Protein AF-A0AAD7GJA3-F1 (afdb_monomer_lite)

Sequence (218 aa):
MVYTRGSKEDFDRFARVAGDEHWVWDNLIAYMRKSEEFTAPVDHHNTTGQFNPTVHGFNGMDSVTLAGFANPIGPRVIETTREVAEFPFNLDMNSGNQASLRLRNPDTSSIFDRFPDSSTGPNTSHYELIISNGSLGATPPTGNYLWITSAVVSPKSISSRVIPPTYLPTFIMRYAVRSALRFAAARPCAGYVVGSPPGSSRGERDEHQHSVSPKGAN

Foldseek 3Di:
DDDADAAQLVQVVVCVVVVHCCSRPVNCLVVQQQQEAEDAALCNDDCPQQADVVSHHRDHDHYDYDDNDDDPCVVLLQVCCVVPVQAPDDSYRNVNQNGGQQGADPPPDCVCVPDPDLASDDSGGQKGWDWDKADPDDDDPDFIKIWTDIGGPRQFQDDDPVDGSCPSVVVSSVVSVVVVVCSCVDPSNPQQFDAFDPPPPPPPDDDDTTMTGGDDDD

Radius of gyration: 19.29 Å; chains: 1; bounding box: 46×45×56 Å

Organism: Mycena rosella (NCBI:txid1033263)

Structure (mmCIF, N/CA/C/O backbone):
data_AF-A0AAD7GJA3-F1
#
_entry.id   AF-A0AAD7GJA3-F1
#
loop_
_atom_site.group_PDB
_atom_site.id
_atom_site.type_symbol
_atom_site.label_atom_id
_atom_site.label_alt_id
_atom_site.label_comp_id
_atom_site.label_asym_id
_atom_site.label_entity_id
_atom_site.label_seq_id
_atom_site.pdbx_PDB_ins_code
_atom_site.Cartn_x
_atom_site.Cartn_y
_atom_site.Cartn_z
_atom_site.occupancy
_atom_site.B_iso_or_equiv
_atom_site.auth_seq_id
_atom_site.auth_comp_id
_atom_site.auth_asym_id
_atom_site.auth_atom_id
_atom_site.pdbx_PDB_model_num
ATOM 1 N N . MET A 1 1 ? 10.475 11.169 -2.451 1.00 80.56 1 MET A N 1
ATOM 2 C CA . MET A 1 1 ? 9.644 11.290 -1.234 1.00 80.56 1 MET A CA 1
ATOM 3 C C . MET A 1 1 ? 8.393 10.449 -1.417 1.00 80.56 1 MET A C 1
ATOM 5 O O . MET A 1 1 ? 7.978 10.287 -2.556 1.00 80.56 1 MET A O 1
ATOM 9 N N . VAL A 1 2 ? 7.839 9.883 -0.343 1.00 86.38 2 VAL A N 1
ATOM 10 C CA . VAL A 1 2 ? 6.593 9.095 -0.383 1.00 86.38 2 VAL A CA 1
ATOM 11 C C . VAL A 1 2 ? 5.481 9.923 0.255 1.00 86.38 2 VAL A C 1
ATOM 13 O O . VAL A 1 2 ? 5.687 10.456 1.342 1.00 86.38 2 VAL A O 1
ATOM 16 N N . TYR A 1 3 ? 4.327 10.014 -0.409 1.00 90.62 3 TYR A N 1
ATOM 17 C CA . TYR A 1 3 ? 3.128 10.680 0.101 1.00 90.62 3 TYR A CA 1
ATOM 18 C C . TYR A 1 3 ? 1.978 9.671 0.151 1.00 90.62 3 TYR A C 1
ATOM 20 O O . TYR A 1 3 ? 1.469 9.236 -0.884 1.00 90.62 3 TYR A O 1
ATOM 28 N N . THR A 1 4 ? 1.605 9.252 1.360 1.00 89.94 4 THR A N 1
ATOM 29 C CA . THR A 1 4 ? 0.481 8.337 1.595 1.00 89.94 4 THR A CA 1
ATOM 30 C C . THR A 1 4 ? -0.263 8.710 2.869 1.00 89.94 4 THR A C 1
ATOM 32 O O . THR A 1 4 ? 0.360 9.139 3.840 1.00 89.94 4 THR A O 1
ATOM 35 N N . ARG A 1 5 ? -1.573 8.471 2.901 1.00 91.44 5 ARG A N 1
ATOM 36 C CA . ARG A 1 5 ? -2.424 8.650 4.087 1.00 91.44 5 ARG A CA 1
ATOM 37 C C . ARG A 1 5 ? -2.552 7.367 4.925 1.00 91.44 5 ARG A C 1
ATOM 39 O O . ARG A 1 5 ? -2.212 6.263 4.490 1.00 91.44 5 ARG A O 1
ATOM 46 N N . GLY A 1 6 ? -3.042 7.538 6.153 1.00 88.75 6 GLY A N 1
ATOM 47 C CA . GLY A 1 6 ? -3.463 6.452 7.047 1.00 88.75 6 GLY A CA 1
ATOM 48 C C . GLY A 1 6 ? -4.729 5.733 6.561 1.00 88.75 6 GLY A C 1
ATOM 49 O O . GLY A 1 6 ? -5.384 6.197 5.626 1.00 88.75 6 GLY A O 1
ATOM 50 N N . SER A 1 7 ? -5.092 4.621 7.208 1.00 92.50 7 SER A N 1
ATOM 51 C CA . SER A 1 7 ? -6.387 3.973 6.967 1.00 92.50 7 SER A CA 1
ATOM 52 C C . SER A 1 7 ? -7.532 4.804 7.553 1.00 92.50 7 SER A C 1
ATOM 54 O O . SER A 1 7 ? -7.336 5.485 8.564 1.00 92.50 7 SER A O 1
ATOM 56 N N . LYS A 1 8 ? -8.732 4.740 6.961 1.00 94.69 8 LYS A N 1
ATOM 57 C CA . LYS A 1 8 ? -9.932 5.396 7.514 1.00 94.69 8 LYS A CA 1
ATOM 58 C C . LYS A 1 8 ? -10.139 4.995 8.974 1.00 94.69 8 LYS A C 1
ATOM 60 O O . LYS A 1 8 ? -10.405 5.844 9.821 1.00 94.69 8 LYS A O 1
ATOM 65 N N . GLU A 1 9 ? -9.944 3.717 9.280 1.00 94.19 9 GLU A N 1
ATOM 66 C CA . GLU A 1 9 ? -10.139 3.182 10.619 1.00 94.19 9 GLU A CA 1
ATOM 67 C C . GLU A 1 9 ? -9.171 3.780 11.647 1.00 94.19 9 GLU A C 1
ATOM 69 O O . GLU A 1 9 ? -9.579 3.994 12.790 1.00 94.19 9 GLU A O 1
ATOM 74 N N . ASP A 1 10 ? -7.927 4.102 11.270 1.00 92.75 10 ASP A N 1
ATOM 75 C CA . ASP A 1 10 ? -6.977 4.763 12.175 1.00 92.75 10 ASP A CA 1
ATOM 76 C C . ASP A 1 10 ? -7.462 6.150 12.600 1.00 92.75 10 ASP A C 1
ATOM 78 O O . ASP A 1 10 ? -7.452 6.461 13.794 1.00 92.75 10 ASP A O 1
ATOM 82 N N . PHE A 1 11 ? -7.941 6.953 11.648 1.00 94.88 11 PHE A N 1
ATOM 83 C CA . PHE A 1 11 ? -8.492 8.281 11.922 1.00 94.88 11 PHE A CA 1
ATOM 84 C C . PHE A 1 11 ? -9.789 8.201 12.729 1.00 94.88 11 PHE A C 1
ATOM 86 O O . PHE A 1 11 ? -9.930 8.877 13.749 1.00 94.88 11 PHE A O 1
ATOM 93 N N . ASP A 1 12 ? -10.686 7.283 12.368 1.00 96.12 12 ASP A N 1
ATOM 94 C CA . ASP A 1 12 ? -11.922 7.055 13.117 1.00 96.12 12 ASP A CA 1
ATOM 95 C C . ASP A 1 12 ? -11.627 6.564 14.550 1.00 96.12 12 ASP A C 1
ATOM 97 O O . ASP A 1 12 ? -12.351 6.893 15.493 1.00 96.12 12 ASP A O 1
ATOM 101 N N . ARG A 1 13 ? -10.537 5.811 14.770 1.00 93.50 13 ARG A N 1
ATOM 102 C CA . ARG A 1 13 ? -10.067 5.474 16.123 1.00 93.50 13 ARG A CA 1
ATOM 103 C C . ARG A 1 13 ? -9.530 6.696 16.857 1.00 93.50 13 ARG A C 1
ATOM 105 O O . ARG A 1 13 ? -9.828 6.818 18.043 1.00 93.50 13 ARG A O 1
ATOM 112 N N . PHE A 1 14 ? -8.761 7.572 16.208 1.00 93.06 14 PHE A N 1
ATOM 113 C CA . PHE A 1 14 ? -8.299 8.813 16.838 1.00 93.06 14 PHE A CA 1
ATOM 114 C C . PHE A 1 14 ? -9.479 9.660 17.309 1.00 93.06 14 PHE A C 1
ATOM 116 O O . PHE A 1 14 ? -9.493 10.055 18.472 1.00 93.06 14 PHE A O 1
ATOM 123 N N . ALA A 1 15 ? -10.505 9.822 16.471 1.00 95.81 15 ALA A N 1
ATOM 124 C CA . ALA A 1 15 ? -11.737 10.514 16.836 1.00 95.81 15 ALA A CA 1
ATOM 125 C C . ALA A 1 15 ? -12.403 9.905 18.076 1.00 95.81 15 ALA A C 1
ATOM 127 O O . ALA A 1 15 ? -12.700 10.614 19.036 1.00 95.81 15 ALA A O 1
ATOM 128 N N . ARG A 1 16 ? -12.568 8.573 18.107 1.00 95.88 16 ARG A N 1
ATOM 129 C CA . ARG A 1 16 ? -13.160 7.872 19.260 1.00 95.88 16 ARG A CA 1
ATOM 130 C C . ARG A 1 16 ? -12.342 8.025 20.541 1.00 95.88 16 ARG A C 1
ATOM 132 O O . ARG A 1 16 ? -12.923 8.195 21.605 1.00 95.88 16 ARG A O 1
ATOM 139 N N . VAL A 1 17 ? -11.015 7.923 20.455 1.00 94.06 17 VAL A N 1
ATOM 140 C CA . VAL A 1 17 ? -10.124 8.013 21.625 1.00 94.06 17 VAL A CA 1
ATOM 141 C C . VAL A 1 17 ? -10.050 9.444 22.154 1.00 94.06 17 VAL A C 1
ATOM 143 O O . VAL A 1 17 ? -10.049 9.639 23.366 1.00 94.06 17 VAL A O 1
ATOM 146 N N . ALA A 1 18 ? -10.003 10.433 21.263 1.00 95.56 18 ALA A N 1
ATOM 147 C CA . ALA A 1 18 ? -9.996 11.845 21.628 1.00 95.56 18 ALA A CA 1
ATOM 148 C C . ALA A 1 18 ? -11.380 12.356 22.068 1.00 95.56 18 ALA A C 1
ATOM 150 O O . ALA A 1 18 ? -11.458 13.381 22.738 1.00 95.56 18 ALA A O 1
ATOM 151 N N . GLY A 1 19 ? -12.458 11.655 21.698 1.00 96.81 19 GLY A N 1
ATOM 152 C CA . GLY A 1 19 ? -13.829 12.131 21.882 1.00 96.81 19 GLY A CA 1
ATOM 153 C C . GLY A 1 19 ? -14.179 13.303 20.959 1.00 96.81 19 GLY A C 1
ATOM 154 O O . GLY A 1 19 ? -14.980 14.150 21.341 1.00 96.81 19 GLY A O 1
ATOM 155 N N . ASP A 1 20 ? -13.560 13.373 19.776 1.00 96.94 20 ASP A N 1
ATOM 156 C CA . ASP A 1 20 ? -13.683 14.495 18.843 1.00 96.94 20 ASP A CA 1
ATOM 157 C C . ASP A 1 20 ? -13.934 14.008 17.407 1.00 96.94 20 ASP A C 1
ATOM 159 O O . ASP A 1 20 ? -13.043 13.492 16.728 1.00 96.94 20 ASP A O 1
ATOM 163 N N . GLU A 1 21 ? -15.167 14.196 16.934 1.00 95.50 21 GLU A N 1
ATOM 164 C CA . GLU A 1 21 ? -15.614 13.759 15.608 1.00 95.50 21 GLU A CA 1
ATOM 165 C C . GLU A 1 21 ? -14.953 14.525 14.453 1.00 95.50 21 GLU A C 1
ATOM 167 O O . GLU A 1 21 ? -14.974 14.048 13.316 1.00 95.50 21 GLU A O 1
ATOM 172 N N . HIS A 1 22 ? -14.297 15.665 14.703 1.00 94.38 22 HIS A N 1
ATOM 173 C CA . HIS A 1 22 ? -13.550 16.370 13.655 1.00 94.38 22 HIS A CA 1
ATOM 174 C C . HIS A 1 22 ? -12.400 15.521 13.088 1.00 94.38 22 HIS A C 1
ATOM 176 O O . HIS A 1 22 ? -11.996 15.730 11.945 1.00 94.38 22 HIS A O 1
ATOM 182 N N . TRP A 1 23 ? -11.911 14.534 13.848 1.00 95.00 23 TRP A N 1
ATOM 183 C CA . TRP A 1 23 ? -10.868 13.602 13.412 1.00 95.00 23 TRP A CA 1
ATOM 184 C C . TRP A 1 23 ? -11.387 12.388 12.633 1.00 95.00 23 TRP A C 1
ATOM 186 O O . TRP A 1 23 ? -10.581 11.575 12.185 1.00 95.00 23 TRP A O 1
ATOM 196 N N . VAL A 1 24 ? -12.705 12.237 12.456 1.00 96.56 24 VAL A N 1
ATOM 197 C CA . VAL A 1 24 ? -13.265 11.175 11.604 1.00 96.56 24 VAL A CA 1
ATOM 198 C C . VAL A 1 24 ? -12.766 11.376 10.173 1.00 96.56 24 VAL A C 1
ATOM 200 O O . VAL A 1 24 ? -12.712 12.502 9.673 1.00 96.56 24 VAL A O 1
ATOM 203 N N . TRP A 1 25 ? -12.409 10.284 9.493 1.00 95.75 25 TRP A N 1
ATOM 204 C CA . TRP A 1 25 ? -11.817 10.315 8.149 1.00 95.75 25 TRP A CA 1
ATOM 205 C C . TRP A 1 25 ? -12.604 11.178 7.160 1.00 95.75 25 TRP A C 1
ATOM 207 O O . TRP A 1 25 ? -12.013 11.947 6.402 1.00 95.75 25 TRP A O 1
ATOM 217 N N . ASP A 1 26 ? -13.934 11.075 7.193 1.00 95.06 26 ASP A N 1
ATOM 218 C CA . ASP A 1 26 ? -14.820 11.765 6.250 1.00 95.06 26 ASP A CA 1
ATOM 219 C C . ASP A 1 26 ? -14.752 13.293 6.413 1.00 95.06 26 ASP A C 1
ATOM 221 O O . ASP A 1 26 ? -14.914 14.024 5.436 1.00 95.06 26 ASP A O 1
ATOM 225 N N . ASN A 1 27 ? -14.422 13.776 7.615 1.00 95.25 27 ASN A N 1
ATOM 226 C CA . ASN A 1 27 ? -14.176 15.192 7.884 1.00 95.25 27 ASN A CA 1
ATOM 227 C C . ASN A 1 27 ? -12.753 15.596 7.474 1.00 95.25 27 ASN A C 1
ATOM 229 O O . ASN A 1 27 ? -12.544 16.650 6.871 1.00 95.25 27 ASN A O 1
ATOM 233 N N . LEU A 1 28 ? -11.761 14.745 7.752 1.00 94.50 28 LEU A N 1
ATOM 234 C CA . LEU A 1 28 ? -10.355 15.051 7.487 1.00 94.50 28 LEU A CA 1
ATOM 235 C C . LEU A 1 28 ? -9.974 15.004 6.007 1.00 94.50 28 LEU A C 1
ATOM 237 O O . LEU A 1 28 ? -9.129 15.792 5.577 1.00 94.50 28 LEU A O 1
ATOM 241 N N . ILE A 1 29 ? -10.570 14.112 5.211 1.00 94.00 29 ILE A N 1
ATOM 242 C CA . ILE A 1 29 ? -10.203 13.943 3.797 1.00 94.00 29 ILE A CA 1
ATOM 243 C C . ILE A 1 29 ? -10.414 15.234 2.994 1.00 94.00 29 ILE A C 1
ATOM 245 O O . ILE A 1 29 ? -9.648 15.525 2.075 1.00 94.00 29 ILE A O 1
ATOM 249 N N . ALA A 1 30 ? -11.384 16.065 3.389 1.00 93.38 30 ALA A N 1
ATOM 250 C CA . ALA A 1 30 ? -11.587 17.389 2.811 1.00 93.38 30 ALA A CA 1
ATOM 251 C C . ALA A 1 30 ? -10.373 18.310 3.037 1.00 93.38 30 ALA A C 1
ATOM 253 O O . ALA A 1 30 ? -9.924 18.983 2.108 1.00 93.38 30 ALA A O 1
ATOM 254 N N . TYR A 1 31 ? -9.797 18.307 4.242 1.00 94.19 31 TYR A N 1
ATOM 255 C CA . TYR A 1 31 ? -8.609 19.101 4.568 1.00 94.19 31 TYR A CA 1
ATOM 256 C C . TYR A 1 31 ? -7.342 18.542 3.921 1.00 94.19 31 TYR A C 1
ATOM 258 O O . TYR A 1 31 ? -6.544 19.319 3.401 1.00 94.19 31 TYR A O 1
ATOM 266 N N . MET A 1 32 ? -7.185 17.215 3.882 1.00 94.88 32 MET A N 1
ATOM 267 C CA . MET A 1 32 ? -6.051 16.572 3.208 1.00 94.88 32 MET A CA 1
ATOM 268 C C . MET A 1 32 ? -6.024 16.893 1.708 1.00 94.88 32 MET A C 1
ATOM 270 O O . MET A 1 32 ? -4.963 17.161 1.150 1.00 94.88 32 MET A O 1
ATOM 274 N N . ARG A 1 33 ? -7.193 16.934 1.055 1.00 95.81 33 ARG A N 1
ATOM 275 C CA . ARG A 1 33 ? -7.309 17.399 -0.336 1.00 95.81 33 ARG A CA 1
ATOM 276 C C . ARG A 1 33 ? -7.062 18.900 -0.453 1.00 95.81 33 ARG A C 1
ATOM 278 O O . ARG A 1 33 ? -6.440 19.343 -1.405 1.00 95.81 33 ARG A O 1
ATOM 285 N N . LYS A 1 34 ? -7.504 19.706 0.513 1.00 96.19 34 LYS A N 1
ATOM 286 C CA . LYS A 1 34 ? -7.255 21.156 0.501 1.00 96.19 34 LYS A CA 1
ATOM 287 C C . LYS A 1 34 ? -5.764 21.504 0.590 1.00 96.19 34 LYS A C 1
ATOM 289 O O . LYS A 1 34 ? -5.355 22.510 0.021 1.00 96.19 34 LYS A O 1
ATOM 294 N N . SER A 1 35 ? -4.960 20.708 1.297 1.00 96.25 35 SER A N 1
ATOM 295 C CA . SER A 1 35 ? -3.508 20.918 1.371 1.00 96.25 35 SER A CA 1
ATOM 296 C C . SER A 1 35 ? -2.756 20.499 0.108 1.00 96.25 35 SER A C 1
ATOM 298 O O . SER A 1 35 ? -1.663 21.002 -0.123 1.00 96.25 35 SER A O 1
ATOM 300 N N . GLU A 1 36 ? -3.332 19.612 -0.700 1.00 97.75 36 GLU A N 1
ATOM 301 C CA . GLU A 1 36 ? -2.654 18.901 -1.784 1.00 97.75 36 GLU A CA 1
ATOM 302 C C . GLU A 1 36 ? -2.831 19.575 -3.154 1.00 97.75 36 GLU A C 1
ATOM 304 O O . GLU A 1 36 ? -3.930 19.986 -3.543 1.00 97.75 36 GLU A O 1
ATOM 309 N N . GLU A 1 37 ? -1.743 19.634 -3.914 1.00 97.75 37 GLU A N 1
ATOM 310 C CA . GLU A 1 37 ? -1.723 19.951 -5.338 1.00 97.75 37 GLU A CA 1
ATOM 311 C C . GLU A 1 37 ? -1.136 18.763 -6.114 1.00 97.75 37 GLU A C 1
ATOM 313 O O . GLU A 1 37 ? 0.079 18.607 -6.233 1.00 97.75 37 GLU A O 1
ATOM 318 N N . PHE A 1 38 ? -2.001 17.895 -6.642 1.00 97.44 38 PHE A N 1
ATOM 319 C CA . PHE A 1 38 ? -1.576 16.780 -7.479 1.00 97.44 38 PHE A CA 1
ATOM 320 C C . PHE A 1 38 ? -1.207 17.273 -8.881 1.00 97.44 38 PHE A C 1
ATOM 322 O O . PHE A 1 38 ? -2.039 17.815 -9.610 1.00 97.44 38 PHE A O 1
ATOM 329 N N . THR A 1 39 ? 0.045 17.058 -9.274 1.00 96.19 39 THR A N 1
ATOM 330 C CA . THR A 1 39 ? 0.636 17.571 -10.514 1.00 96.19 39 THR A CA 1
ATOM 331 C C . THR A 1 39 ? 1.123 16.445 -11.425 1.00 96.19 39 THR A C 1
ATOM 333 O O . THR A 1 39 ? 1.226 15.278 -11.033 1.00 96.19 39 THR A O 1
ATOM 336 N N . ALA A 1 40 ? 1.406 16.783 -12.684 1.00 95.50 40 ALA A N 1
ATOM 337 C CA . ALA A 1 40 ? 1.946 15.831 -13.647 1.00 95.50 40 ALA A CA 1
ATOM 338 C C . ALA A 1 40 ? 3.377 15.395 -13.268 1.00 95.50 40 ALA A C 1
ATOM 340 O O . ALA A 1 40 ? 4.157 16.222 -12.790 1.00 95.50 40 ALA A O 1
ATOM 341 N N . PRO A 1 41 ? 3.744 14.124 -13.508 1.00 95.94 41 PRO A N 1
ATOM 342 C CA . PRO A 1 41 ? 5.098 13.648 -13.259 1.00 95.94 41 PRO A CA 1
ATOM 343 C C . PRO A 1 41 ? 6.088 14.304 -14.229 1.00 95.94 41 PRO A C 1
ATOM 345 O O . PRO A 1 41 ? 5.723 14.717 -15.333 1.00 95.94 41 PRO A O 1
ATOM 348 N N . VAL A 1 42 ? 7.355 14.388 -13.816 1.00 95.69 42 VAL A N 1
ATOM 349 C CA . VAL A 1 42 ? 8.419 15.086 -14.566 1.00 95.69 42 VAL A CA 1
ATOM 350 C C . VAL A 1 42 ? 8.716 14.471 -15.939 1.00 95.69 42 VAL A C 1
ATOM 352 O O . VAL A 1 42 ? 9.126 15.180 -16.850 1.00 95.69 42 VAL A O 1
ATOM 355 N N . ASP A 1 43 ? 8.501 13.168 -16.111 1.00 94.44 43 ASP A N 1
ATOM 356 C CA . ASP A 1 43 ? 8.656 12.465 -17.390 1.00 94.44 43 ASP A CA 1
ATOM 357 C C . ASP A 1 43 ? 7.423 12.584 -18.304 1.00 94.44 43 ASP A C 1
ATOM 359 O O . ASP A 1 43 ? 7.436 12.070 -19.422 1.00 94.44 43 ASP A O 1
ATOM 363 N N . HIS A 1 44 ? 6.363 13.261 -17.845 1.00 93.69 44 HIS A N 1
ATOM 364 C CA . HIS A 1 44 ? 5.126 13.515 -18.585 1.00 93.69 44 HIS A CA 1
ATOM 365 C C . HIS A 1 44 ? 4.447 12.256 -19.146 1.00 93.69 44 HIS A C 1
ATOM 367 O O . HIS A 1 44 ? 3.721 12.323 -20.143 1.00 93.69 44 HIS A O 1
ATOM 373 N N . HIS A 1 45 ? 4.662 11.098 -18.519 1.00 93.81 45 HIS A N 1
ATOM 374 C CA . HIS A 1 45 ? 4.029 9.864 -18.966 1.00 93.81 45 HIS A CA 1
ATOM 375 C C . HIS A 1 45 ? 2.502 9.902 -18.761 1.00 93.81 45 HIS A C 1
ATOM 377 O O . HIS A 1 45 ? 1.964 10.676 -17.967 1.00 93.81 45 HIS A O 1
ATOM 383 N N . ASN A 1 46 ? 1.777 9.031 -19.472 1.00 93.88 46 ASN A N 1
ATOM 384 C CA . ASN A 1 46 ? 0.327 8.921 -19.315 1.00 93.88 46 ASN A CA 1
ATOM 385 C C . ASN A 1 46 ? -0.039 8.303 -17.954 1.00 93.88 46 ASN A C 1
ATOM 387 O O . ASN A 1 46 ? 0.220 7.125 -17.704 1.00 93.88 46 ASN A O 1
ATOM 391 N N . THR A 1 47 ? -0.704 9.085 -17.108 1.00 94.25 47 THR A N 1
ATOM 392 C CA . THR A 1 47 ? -1.090 8.714 -15.739 1.00 94.25 47 THR A CA 1
ATOM 393 C C . THR A 1 47 ? -2.471 8.053 -15.638 1.00 94.25 47 THR A C 1
ATOM 395 O O . THR A 1 47 ? -2.926 7.721 -14.540 1.00 94.25 47 THR A O 1
ATOM 398 N N . THR A 1 48 ? -3.155 7.835 -16.767 1.00 94.50 48 THR A N 1
ATOM 399 C CA . THR A 1 48 ? -4.489 7.213 -16.805 1.00 94.50 48 THR A CA 1
ATOM 400 C C . THR A 1 48 ? -4.473 5.851 -16.112 1.00 94.50 48 THR A C 1
ATOM 402 O O . THR A 1 48 ? -3.716 4.959 -16.491 1.00 94.50 48 THR A O 1
ATOM 405 N N . GLY A 1 49 ? -5.337 5.679 -15.109 1.00 91.75 49 GLY A N 1
ATOM 406 C CA . GLY A 1 49 ? -5.468 4.419 -14.374 1.00 91.75 49 GLY A CA 1
ATOM 407 C C . GLY A 1 49 ? -4.329 4.122 -13.393 1.00 91.75 49 GLY A C 1
ATOM 408 O O . GLY A 1 49 ? -4.219 2.979 -12.957 1.00 91.75 49 GLY A O 1
ATOM 409 N N . GLN A 1 50 ? -3.497 5.113 -13.047 1.00 92.12 50 GLN A N 1
ATOM 410 C CA . GLN A 1 50 ? -2.436 4.969 -12.038 1.00 92.12 50 GLN A CA 1
ATOM 411 C C . GLN A 1 50 ? -2.790 5.553 -10.662 1.00 92.12 50 GLN A C 1
ATOM 413 O O . GLN A 1 50 ? -2.100 5.268 -9.690 1.00 92.12 50 GLN A O 1
ATOM 418 N N . PHE A 1 51 ? -3.838 6.373 -10.580 1.00 94.56 51 PHE A N 1
ATOM 419 C CA . PHE A 1 51 ? -4.332 6.976 -9.341 1.00 94.56 51 PHE A CA 1
ATOM 420 C C . PHE A 1 51 ? -5.833 7.262 -9.455 1.00 94.56 51 PHE A C 1
ATOM 422 O O . PHE A 1 51 ? -6.394 7.225 -10.558 1.00 94.56 51 PHE A O 1
ATOM 429 N N . ASN A 1 52 ? -6.489 7.555 -8.332 1.00 95.00 52 ASN A N 1
ATOM 430 C CA . ASN A 1 52 ? -7.898 7.928 -8.314 1.00 95.00 52 ASN A CA 1
ATOM 431 C C . ASN A 1 52 ? -8.064 9.447 -8.098 1.00 95.00 52 ASN A C 1
ATOM 433 O O . ASN A 1 52 ? -7.968 9.916 -6.965 1.00 95.00 52 ASN A O 1
ATOM 437 N N . PRO A 1 53 ? -8.418 10.241 -9.125 1.00 95.00 53 PRO A N 1
ATOM 438 C CA . PRO A 1 53 ? -8.487 11.697 -8.992 1.00 95.00 53 PRO A CA 1
ATOM 439 C C . PRO A 1 53 ? -9.542 12.186 -7.985 1.00 95.00 53 PRO A C 1
ATOM 441 O O . PRO A 1 53 ? -9.456 13.321 -7.522 1.00 95.00 53 PRO A O 1
ATOM 444 N N . THR A 1 54 ? -10.530 11.364 -7.608 1.00 94.44 54 THR A N 1
ATOM 445 C CA . THR A 1 54 ? -11.590 11.790 -6.675 1.00 94.44 54 THR A CA 1
ATOM 446 C C . THR A 1 54 ? -11.112 11.925 -5.230 1.00 94.44 54 THR A C 1
ATOM 448 O O . THR A 1 54 ? -11.741 12.643 -4.449 1.00 94.44 54 THR A O 1
ATOM 451 N N . VAL A 1 55 ? -9.991 11.287 -4.874 1.00 94.38 55 VAL A N 1
ATOM 452 C CA . VAL A 1 55 ? -9.416 11.339 -3.520 1.00 94.38 55 VAL A CA 1
ATOM 453 C C . VAL A 1 55 ? -8.267 12.339 -3.396 1.00 94.38 55 VAL A C 1
ATOM 455 O O . VAL A 1 55 ? -7.698 12.459 -2.315 1.00 94.38 55 VAL A O 1
ATOM 458 N N . HIS A 1 56 ? -7.961 13.100 -4.449 1.00 96.75 56 HIS A N 1
ATOM 459 C CA . HIS A 1 56 ? -6.860 14.064 -4.465 1.00 96.75 56 HIS A CA 1
ATOM 460 C C . HIS A 1 56 ? -7.321 15.529 -4.529 1.00 96.75 56 HIS A C 1
ATOM 462 O O . HIS A 1 56 ? -8.461 15.850 -4.897 1.00 96.75 56 HIS A O 1
ATOM 468 N N . GLY A 1 57 ? -6.437 16.418 -4.080 1.00 97.25 57 GLY A N 1
ATOM 469 C CA . GLY A 1 57 ? -6.498 17.864 -4.282 1.00 97.25 57 GLY A CA 1
ATOM 470 C C . GLY A 1 57 ? -5.658 18.321 -5.470 1.00 97.25 57 GLY A C 1
ATOM 471 O O . GLY A 1 57 ? -4.696 17.658 -5.837 1.00 97.25 57 GLY A O 1
ATOM 472 N N . PHE A 1 58 ? -6.009 19.461 -6.068 1.00 97.19 58 PHE A N 1
ATOM 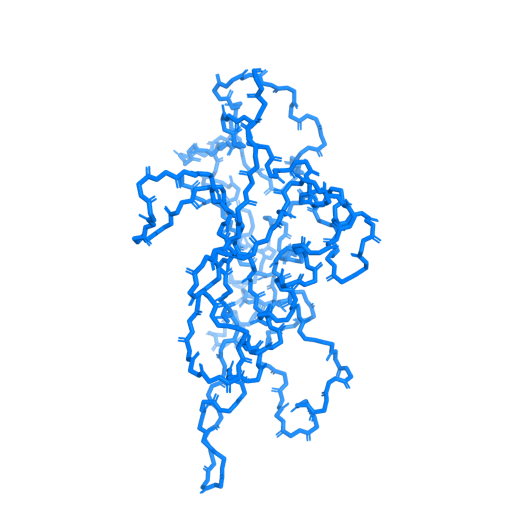473 C CA . PHE A 1 58 ? -5.324 20.011 -7.251 1.00 97.19 58 PHE A CA 1
ATOM 474 C C . PHE A 1 58 ? -4.986 21.502 -7.115 1.00 97.19 58 PHE A C 1
ATOM 476 O O . PHE A 1 58 ? -4.615 22.145 -8.089 1.00 97.19 58 PHE A O 1
ATOM 483 N N . ASN A 1 59 ? -5.177 22.081 -5.928 1.00 97.00 59 ASN A N 1
ATOM 484 C CA . ASN A 1 59 ? -5.073 23.530 -5.709 1.00 97.00 59 ASN A CA 1
ATOM 485 C C . ASN A 1 59 ? -4.464 23.881 -4.345 1.00 97.00 59 ASN A C 1
ATOM 487 O O . ASN A 1 59 ? -4.604 25.012 -3.879 1.00 97.00 59 ASN A O 1
ATOM 491 N N . GLY A 1 60 ? -3.885 22.893 -3.665 1.00 96.88 60 GLY A N 1
ATOM 492 C CA . GLY A 1 60 ? -3.241 23.073 -2.377 1.00 96.88 60 GLY A CA 1
ATOM 493 C C . GLY A 1 60 ? -1.854 23.695 -2.486 1.00 96.88 60 GLY A C 1
ATOM 494 O O . GLY A 1 60 ? -1.446 24.195 -3.526 1.00 96.88 60 GLY A O 1
ATOM 495 N N . MET A 1 61 ? -1.139 23.678 -1.368 1.00 97.12 61 MET A N 1
ATOM 496 C CA . MET A 1 61 ? 0.219 24.218 -1.268 1.00 97.12 61 MET A CA 1
ATOM 497 C C . MET A 1 61 ? 1.282 23.130 -1.441 1.00 97.12 61 MET A C 1
ATOM 499 O O . MET A 1 61 ? 2.415 23.429 -1.810 1.00 97.12 61 MET A O 1
ATOM 503 N N . ASP A 1 62 ? 0.934 21.883 -1.123 1.00 95.81 62 ASP A N 1
ATOM 504 C CA . ASP A 1 62 ? 1.865 20.764 -1.117 1.00 95.81 62 ASP A CA 1
ATOM 505 C C . ASP A 1 62 ? 1.788 20.021 -2.452 1.00 95.81 62 ASP A C 1
ATOM 507 O O . ASP A 1 62 ? 0.805 19.331 -2.739 1.00 95.81 62 ASP A O 1
ATOM 511 N N . SER A 1 63 ? 2.809 20.208 -3.289 1.00 96.38 63 SER A N 1
ATOM 512 C CA . SER A 1 63 ? 2.858 19.612 -4.622 1.00 96.38 63 SER A CA 1
ATOM 513 C C . SER A 1 63 ? 3.251 18.140 -4.544 1.00 96.38 63 SER A C 1
ATOM 515 O O . SER A 1 63 ? 4.324 17.786 -4.049 1.00 96.38 63 SER A O 1
ATOM 517 N N . VAL A 1 64 ? 2.389 17.273 -5.068 1.00 96.12 64 VAL A N 1
ATOM 518 C CA . VAL A 1 64 ? 2.594 15.822 -5.100 1.00 96.12 64 VAL A CA 1
ATOM 519 C C . VAL A 1 64 ? 2.405 15.295 -6.514 1.00 96.12 64 VAL A C 1
ATOM 521 O O . VAL A 1 64 ? 1.680 15.872 -7.319 1.00 96.12 64 VAL A O 1
ATOM 524 N N . THR A 1 65 ? 3.061 14.188 -6.841 1.00 95.06 65 THR A N 1
ATOM 525 C CA . THR A 1 65 ? 2.948 13.573 -8.164 1.00 95.06 65 THR A CA 1
ATOM 526 C C . THR A 1 65 ? 3.258 12.079 -8.103 1.00 95.06 65 THR A C 1
ATOM 528 O O . THR A 1 65 ? 3.752 11.572 -7.091 1.00 95.06 65 THR A O 1
ATOM 531 N N . LEU A 1 66 ? 2.950 11.365 -9.186 1.00 94.06 66 LEU A N 1
ATOM 532 C CA . LEU A 1 66 ? 3.359 9.975 -9.378 1.00 94.06 66 LEU A CA 1
ATOM 533 C C . LEU A 1 66 ? 4.883 9.863 -9.502 1.00 94.06 66 LEU A C 1
ATOM 535 O O . LEU A 1 66 ? 5.605 10.853 -9.600 1.00 94.06 66 LEU A O 1
ATOM 539 N N . ALA A 1 67 ? 5.396 8.634 -9.502 1.00 90.62 67 ALA A N 1
ATOM 540 C CA . ALA A 1 67 ? 6.819 8.412 -9.721 1.00 90.62 67 ALA A CA 1
ATOM 541 C C . ALA A 1 67 ? 7.259 9.063 -11.043 1.00 90.62 67 ALA A C 1
ATOM 543 O O . ALA A 1 67 ? 6.750 8.731 -12.108 1.00 90.62 67 ALA A O 1
ATOM 544 N N . GLY A 1 68 ? 8.221 9.981 -10.956 1.00 89.75 68 GLY A N 1
ATOM 545 C CA . GLY A 1 68 ? 8.689 10.762 -12.100 1.00 89.75 68 GLY A CA 1
ATOM 546 C C . GLY A 1 68 ? 9.583 10.008 -13.085 1.00 89.75 68 GLY A C 1
ATOM 547 O O . GLY A 1 68 ? 10.013 10.594 -14.067 1.00 89.75 68 GLY A O 1
ATOM 548 N N . PHE A 1 69 ? 9.911 8.748 -12.795 1.00 87.38 69 PHE A N 1
ATOM 549 C CA . PHE A 1 69 ? 10.702 7.883 -13.662 1.00 87.38 69 PHE A CA 1
ATOM 550 C C . PHE A 1 69 ? 10.232 6.439 -13.510 1.00 87.38 69 PHE A C 1
ATOM 552 O O . PHE A 1 69 ? 10.016 5.955 -12.392 1.00 87.38 69 PHE A O 1
ATOM 559 N N . ALA A 1 70 ? 10.137 5.727 -14.631 1.00 84.69 70 ALA A N 1
ATOM 560 C CA . ALA A 1 70 ? 9.822 4.307 -14.635 1.00 84.69 70 ALA A CA 1
ATOM 561 C C . ALA A 1 70 ? 10.903 3.498 -13.898 1.00 84.69 70 ALA A C 1
ATOM 563 O O . ALA A 1 70 ? 12.100 3.647 -14.147 1.00 84.69 70 ALA A O 1
ATOM 564 N N . ASN A 1 71 ? 10.474 2.589 -13.021 1.00 85.06 71 ASN A N 1
ATOM 565 C CA . ASN A 1 71 ? 11.350 1.592 -12.417 1.00 85.06 71 ASN A CA 1
ATOM 566 C C . ASN A 1 71 ? 10.944 0.180 -12.889 1.00 85.06 71 ASN A C 1
ATOM 568 O O . ASN A 1 71 ? 9.758 -0.101 -13.067 1.00 85.06 71 ASN A O 1
ATOM 572 N N . PRO A 1 72 ? 11.901 -0.742 -13.109 1.00 89.06 72 PRO A N 1
ATOM 573 C CA . PRO A 1 72 ? 11.585 -2.058 -13.675 1.00 89.06 72 PRO A CA 1
ATOM 574 C C . PRO A 1 72 ? 10.831 -3.000 -12.718 1.00 89.06 72 PRO A C 1
ATOM 576 O O . PRO A 1 72 ? 10.337 -4.048 -13.147 1.00 89.06 72 PRO A O 1
ATOM 579 N N . ILE A 1 73 ? 10.722 -2.636 -11.435 1.00 91.00 73 ILE A N 1
ATOM 580 C CA . ILE A 1 73 ? 9.980 -3.403 -10.428 1.00 91.00 73 ILE A CA 1
ATOM 581 C C . ILE A 1 73 ? 8.485 -3.059 -10.407 1.00 91.00 73 ILE A C 1
ATOM 583 O O . ILE A 1 73 ? 7.674 -3.933 -10.122 1.00 91.00 73 ILE A O 1
ATOM 587 N N . GLY A 1 74 ? 8.104 -1.833 -10.770 1.00 90.19 74 GLY A N 1
ATOM 588 C CA . GLY A 1 74 ? 6.727 -1.338 -10.737 1.00 90.19 74 GLY A CA 1
ATOM 589 C C . GLY A 1 74 ? 5.739 -2.222 -11.504 1.00 90.19 74 GLY A C 1
ATOM 590 O O . GLY A 1 74 ? 4.779 -2.695 -10.895 1.00 90.19 74 GLY A O 1
ATOM 591 N N . PRO A 1 75 ? 5.986 -2.544 -12.791 1.00 91.75 75 PRO A N 1
ATOM 592 C CA . PRO A 1 75 ? 5.117 -3.445 -13.550 1.00 91.75 75 PRO A CA 1
ATOM 593 C C . PRO A 1 75 ? 4.949 -4.818 -12.890 1.00 91.75 75 PRO A C 1
ATOM 595 O O . PRO A 1 75 ? 3.848 -5.352 -12.851 1.00 91.75 75 PRO A O 1
ATOM 598 N N . ARG A 1 76 ? 6.015 -5.355 -12.285 1.00 94.19 76 ARG A N 1
ATOM 599 C CA . ARG A 1 76 ? 6.001 -6.668 -11.620 1.00 94.19 76 ARG A CA 1
ATOM 600 C C . ARG A 1 76 ? 5.190 -6.655 -10.341 1.00 94.19 76 ARG A C 1
ATOM 602 O O . ARG A 1 76 ? 4.474 -7.614 -10.077 1.00 94.19 76 ARG A O 1
ATOM 609 N N . VAL A 1 77 ? 5.283 -5.579 -9.560 1.00 93.00 77 VAL A N 1
ATOM 610 C CA . VAL A 1 77 ? 4.406 -5.363 -8.404 1.00 93.00 77 VAL A CA 1
ATOM 611 C C . VAL A 1 77 ? 2.950 -5.369 -8.865 1.00 93.00 77 VAL A C 1
ATOM 613 O O . VAL A 1 77 ? 2.164 -6.159 -8.352 1.00 93.00 77 VAL A O 1
ATOM 616 N N . ILE A 1 78 ? 2.606 -4.571 -9.881 1.00 92.00 78 ILE A N 1
ATOM 617 C CA . ILE A 1 78 ? 1.231 -4.476 -10.394 1.00 92.00 78 ILE A CA 1
ATOM 618 C C . ILE A 1 78 ? 0.734 -5.836 -10.905 1.00 92.00 78 ILE A C 1
ATOM 620 O O . ILE A 1 78 ? -0.347 -6.277 -10.524 1.00 92.00 78 ILE A O 1
ATOM 624 N N . GLU A 1 79 ? 1.514 -6.533 -11.728 1.00 94.06 79 GLU A N 1
ATOM 625 C CA . GLU A 1 79 ? 1.171 -7.869 -12.230 1.00 94.06 79 GLU A CA 1
ATOM 626 C C . GLU A 1 79 ? 1.000 -8.879 -11.090 1.00 94.06 79 GLU A C 1
ATOM 628 O O . GLU A 1 79 ? 0.020 -9.622 -11.062 1.00 94.06 79 GLU A O 1
ATOM 633 N N . THR A 1 80 ? 1.885 -8.851 -10.089 1.00 94.62 80 THR A N 1
ATOM 634 C CA . THR A 1 80 ? 1.790 -9.740 -8.922 1.00 94.62 80 THR A CA 1
ATOM 635 C C . THR A 1 80 ? 0.501 -9.488 -8.155 1.00 94.62 80 THR A C 1
ATOM 637 O O . THR A 1 80 ? -0.167 -10.448 -7.777 1.00 94.62 80 THR A O 1
ATOM 640 N N . THR A 1 81 ? 0.093 -8.221 -8.008 1.00 92.50 81 THR A N 1
ATOM 641 C CA . THR A 1 81 ? -1.171 -7.894 -7.333 1.00 92.50 81 THR A CA 1
ATOM 642 C C . THR A 1 81 ? -2.433 -8.320 -8.089 1.00 92.50 81 THR A C 1
ATOM 644 O O . THR A 1 81 ? -3.526 -8.370 -7.529 1.00 92.50 81 THR A O 1
ATOM 647 N N . ARG A 1 82 ? -2.303 -8.622 -9.385 1.00 90.06 82 ARG A N 1
ATOM 648 C CA . ARG A 1 82 ? -3.397 -9.137 -10.220 1.00 90.06 82 ARG A CA 1
ATOM 649 C C . ARG A 1 82 ? -3.443 -10.662 -10.245 1.00 90.06 82 ARG A C 1
ATOM 651 O O . ARG A 1 82 ? -4.514 -11.228 -10.426 1.00 90.06 82 ARG A O 1
ATOM 658 N N . GLU A 1 83 ? -2.297 -11.321 -10.093 1.00 91.38 83 GLU A N 1
ATOM 659 C CA . GLU A 1 83 ? -2.179 -12.780 -10.213 1.00 91.38 83 GLU A CA 1
ATOM 660 C C . GLU A 1 83 ? -2.256 -13.517 -8.878 1.00 91.38 83 GLU A C 1
ATOM 662 O O . GLU A 1 83 ? -2.707 -14.661 -8.825 1.00 91.38 83 GLU A O 1
ATOM 667 N N . VAL A 1 84 ? -1.788 -12.891 -7.800 1.00 93.06 84 VAL A N 1
ATOM 668 C CA . VAL A 1 84 ? -1.602 -13.554 -6.513 1.00 93.06 84 VAL A CA 1
ATOM 669 C C . VAL A 1 84 ? -2.556 -12.947 -5.496 1.00 93.06 84 VAL A C 1
ATOM 671 O O . VAL A 1 84 ? -2.371 -11.820 -5.052 1.00 93.06 84 VAL A O 1
ATOM 674 N N . ALA A 1 85 ? -3.549 -13.733 -5.073 1.00 90.94 85 ALA A N 1
ATOM 675 C CA 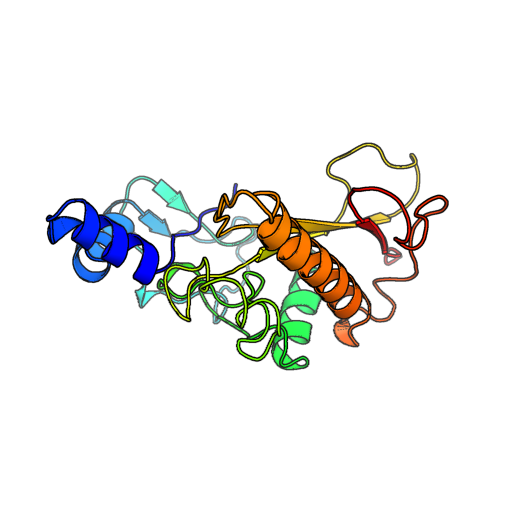. ALA A 1 85 ? -4.604 -13.293 -4.156 1.00 90.94 85 ALA A CA 1
ATOM 676 C C . ALA A 1 85 ? -4.093 -12.771 -2.797 1.00 90.94 85 ALA A C 1
ATOM 678 O O . ALA A 1 85 ? -4.794 -12.015 -2.133 1.00 90.94 85 ALA A O 1
ATOM 679 N N . GLU A 1 86 ? -2.881 -13.158 -2.380 1.00 90.75 86 GLU A N 1
ATOM 680 C CA . GLU A 1 86 ? -2.235 -12.629 -1.169 1.00 90.75 86 GLU A CA 1
ATOM 681 C C . GLU A 1 86 ? -1.930 -11.125 -1.266 1.00 90.75 86 GLU A C 1
ATOM 683 O O . GLU A 1 86 ? -1.899 -10.453 -0.239 1.00 90.75 86 GLU A O 1
ATOM 688 N N . PHE A 1 87 ? -1.723 -10.593 -2.474 1.00 92.88 87 PHE A N 1
ATOM 689 C CA . PHE A 1 87 ? -1.355 -9.200 -2.721 1.00 92.88 87 PHE A CA 1
ATOM 690 C C . PHE A 1 87 ? -2.503 -8.505 -3.464 1.00 92.88 87 PHE A C 1
ATOM 692 O O . PHE A 1 87 ? -2.499 -8.467 -4.686 1.00 92.88 87 PHE A O 1
ATOM 699 N N . PRO A 1 88 ? -3.535 -7.985 -2.787 1.00 90.88 88 PRO A N 1
ATOM 700 C CA . PRO A 1 88 ? -4.680 -7.406 -3.483 1.00 90.88 88 PRO A CA 1
ATOM 701 C C . PRO A 1 88 ? -4.284 -6.149 -4.268 1.00 90.88 88 PRO A C 1
ATOM 703 O O . PRO A 1 88 ? -3.549 -5.302 -3.771 1.00 90.88 88 PRO A O 1
ATOM 706 N N . PHE A 1 89 ? -4.801 -5.976 -5.484 1.00 91.12 89 PHE A N 1
ATOM 707 C CA . PHE A 1 89 ? -4.633 -4.711 -6.198 1.00 91.12 89 PHE A CA 1
ATOM 708 C C . PHE A 1 89 ? -5.456 -3.597 -5.536 1.00 91.12 89 PHE A C 1
ATOM 710 O O . PHE A 1 89 ? -6.651 -3.754 -5.286 1.00 91.12 89 PHE A O 1
ATOM 717 N N . ASN A 1 90 ? -4.827 -2.443 -5.326 1.00 91.44 90 ASN A N 1
ATOM 718 C CA . ASN A 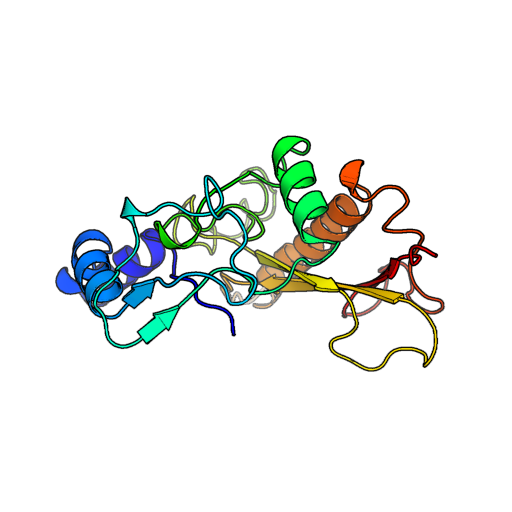1 90 ? -5.485 -1.201 -4.942 1.00 91.44 90 ASN A CA 1
ATOM 719 C C . ASN A 1 90 ? -4.930 -0.083 -5.810 1.00 91.44 90 ASN A C 1
ATOM 721 O O . ASN A 1 90 ? -3.717 0.124 -5.859 1.00 91.44 90 ASN A O 1
ATOM 725 N N . LEU A 1 91 ? -5.836 0.612 -6.493 1.00 91.94 91 LEU A N 1
ATOM 726 C CA . LEU A 1 91 ? -5.484 1.708 -7.381 1.00 91.94 91 LEU A CA 1
ATOM 727 C C . LEU A 1 91 ? -4.845 2.867 -6.614 1.00 91.94 91 LEU A C 1
ATOM 729 O O . LEU A 1 91 ? -3.935 3.502 -7.133 1.00 91.94 91 LEU A O 1
ATOM 733 N N . ASP A 1 92 ? -5.333 3.157 -5.406 1.00 92.19 92 ASP A N 1
ATOM 734 C CA . ASP A 1 92 ? -4.917 4.347 -4.679 1.00 92.19 92 ASP A CA 1
ATOM 735 C C . ASP A 1 92 ? -5.053 4.194 -3.161 1.00 92.19 92 ASP A C 1
ATOM 737 O O . ASP A 1 92 ? -6.149 4.232 -2.586 1.00 92.19 92 ASP A O 1
ATOM 741 N N . MET A 1 93 ? -3.905 4.075 -2.493 1.00 89.50 93 MET A N 1
ATOM 742 C CA . MET A 1 93 ? -3.832 3.937 -1.038 1.00 89.50 93 MET A CA 1
ATOM 743 C C . MET A 1 93 ? -4.224 5.220 -0.284 1.00 89.50 93 MET A C 1
ATOM 745 O O . MET A 1 93 ? -4.444 5.173 0.925 1.00 89.50 93 MET A O 1
ATOM 749 N N . ASN A 1 94 ? -4.352 6.367 -0.964 1.00 92.44 94 ASN A N 1
ATOM 750 C CA . ASN A 1 94 ? -4.780 7.630 -0.351 1.00 92.44 94 ASN A CA 1
ATOM 751 C C . ASN A 1 94 ? -6.299 7.750 -0.171 1.00 92.44 94 ASN A C 1
ATOM 753 O O . ASN A 1 94 ? -6.777 8.752 0.368 1.00 92.44 94 ASN A O 1
ATOM 757 N N . SER A 1 95 ? -7.051 6.729 -0.586 1.00 91.56 95 SER A N 1
ATOM 758 C CA . SER A 1 95 ? -8.504 6.625 -0.416 1.00 91.56 95 SER A CA 1
ATOM 759 C C . SER A 1 95 ? -8.952 6.235 1.000 1.00 91.56 95 SER A C 1
ATOM 761 O O . SER A 1 95 ? -10.152 6.187 1.264 1.00 91.56 95 SER A O 1
ATOM 763 N N . GLY A 1 96 ? -8.011 5.960 1.910 1.00 90.75 96 GLY A N 1
ATOM 764 C CA . GLY A 1 96 ? -8.290 5.457 3.261 1.00 90.75 96 GLY A CA 1
ATOM 765 C C . GLY A 1 96 ? -8.332 3.931 3.337 1.00 90.75 96 GLY A C 1
ATOM 766 O O . GLY A 1 96 ? -8.401 3.376 4.430 1.00 90.75 96 GLY A O 1
ATOM 767 N N . ASN A 1 97 ? -8.223 3.245 2.196 1.00 90.56 97 ASN A N 1
ATOM 768 C CA . ASN A 1 97 ? -7.929 1.822 2.129 1.00 90.56 97 ASN A CA 1
ATOM 769 C C . ASN A 1 97 ? -6.441 1.633 1.827 1.00 90.56 97 ASN A C 1
ATOM 771 O O . ASN A 1 97 ? -5.962 2.020 0.764 1.00 90.56 97 ASN A O 1
ATOM 775 N N . GLN A 1 98 ? -5.716 1.021 2.757 1.00 83.31 98 GLN A N 1
ATOM 776 C CA . GLN A 1 98 ? -4.275 0.829 2.644 1.00 83.31 98 GLN A CA 1
ATOM 777 C C . GLN A 1 98 ? -3.870 -0.482 1.967 1.00 83.31 98 GLN A C 1
ATOM 779 O O . GLN A 1 98 ? -2.680 -0.675 1.723 1.00 83.31 98 GLN A O 1
ATOM 784 N N . ALA A 1 99 ? -4.822 -1.370 1.665 1.00 81.38 99 ALA A N 1
ATOM 785 C CA . ALA A 1 99 ? -4.538 -2.681 1.092 1.00 81.38 99 ALA A CA 1
ATOM 786 C C . ALA A 1 99 ? -3.705 -2.547 -0.189 1.00 81.38 99 ALA A C 1
ATOM 788 O O . ALA A 1 99 ? -4.020 -1.713 -1.025 1.00 81.38 99 ALA A O 1
ATOM 789 N N . SER A 1 100 ? -2.623 -3.313 -0.309 1.00 79.19 100 SER A N 1
ATOM 790 C CA . SER A 1 100 ? -1.853 -3.596 -1.533 1.00 79.19 100 SER A CA 1
ATOM 791 C C . SER A 1 100 ? -0.580 -4.296 -1.083 1.00 79.19 100 SER A C 1
ATOM 793 O O . SER A 1 100 ? -0.607 -5.481 -0.770 1.00 79.19 100 SER A O 1
ATOM 795 N N . LEU A 1 101 ? 0.502 -3.543 -0.894 1.00 82.81 101 LEU A N 1
ATOM 796 C CA . LEU A 1 101 ? 1.698 -4.004 -0.194 1.00 82.81 101 LEU A CA 1
ATOM 797 C C . LEU A 1 101 ? 1.663 -3.713 1.308 1.00 82.81 101 LEU A C 1
ATOM 799 O O . LEU A 1 101 ? 2.565 -4.137 2.029 1.00 82.81 101 LEU A O 1
ATOM 803 N N . ARG A 1 102 ? 0.610 -3.052 1.799 1.00 83.44 102 ARG A N 1
ATOM 804 C CA . ARG A 1 102 ? 0.239 -3.105 3.212 1.00 83.44 102 ARG A CA 1
ATOM 805 C C . ARG A 1 102 ? -0.761 -4.240 3.382 1.00 83.44 102 ARG A C 1
ATOM 807 O O . ARG A 1 102 ? -1.800 -4.283 2.722 1.00 83.44 102 ARG A O 1
ATOM 814 N N . LEU A 1 103 ? -0.356 -5.216 4.178 1.00 89.75 103 LEU A N 1
ATOM 815 C CA . LEU A 1 103 ? -0.883 -6.567 4.190 1.00 89.75 103 LEU A CA 1
ATOM 816 C C . LEU A 1 103 ? -1.267 -6.984 5.601 1.00 89.75 103 LEU A C 1
ATOM 818 O O . LEU A 1 103 ? -0.780 -6.465 6.611 1.00 89.75 103 LEU A O 1
ATOM 822 N N . ARG A 1 104 ? -2.135 -7.985 5.663 1.00 91.38 104 ARG A N 1
ATOM 823 C CA . ARG A 1 104 ? -2.603 -8.585 6.904 1.00 91.38 104 ARG A CA 1
ATOM 824 C C . ARG A 1 104 ? -2.170 -10.044 6.946 1.00 91.38 104 ARG A C 1
ATOM 826 O O . ARG A 1 104 ? -2.248 -10.757 5.949 1.00 91.38 104 ARG A O 1
ATOM 833 N N . ASN A 1 105 ? -1.749 -10.518 8.118 1.00 90.38 105 ASN A N 1
ATOM 834 C CA . ASN A 1 105 ? -1.855 -11.943 8.418 1.00 90.38 105 ASN A CA 1
ATOM 835 C C . ASN A 1 105 ? -3.300 -12.420 8.176 1.00 90.38 105 ASN A C 1
ATOM 837 O O . ASN A 1 105 ? -4.217 -11.652 8.464 1.00 90.38 105 ASN A O 1
ATOM 841 N N . PRO A 1 106 ? -3.513 -13.663 7.707 1.00 90.38 106 PRO A N 1
ATOM 842 C CA . PRO A 1 106 ? -4.853 -14.215 7.556 1.00 90.38 106 PRO A CA 1
ATOM 843 C C . PRO A 1 106 ? -5.614 -14.160 8.879 1.00 90.38 106 PRO A C 1
ATOM 845 O O . PRO A 1 106 ? -5.056 -14.545 9.909 1.00 90.38 106 PRO A O 1
ATOM 848 N N . ASP A 1 107 ? -6.883 -13.758 8.845 1.00 86.81 107 ASP A N 1
ATOM 849 C CA . ASP A 1 107 ? -7.716 -13.680 10.053 1.00 86.81 107 ASP A CA 1
ATOM 850 C C . ASP A 1 107 ? -7.905 -15.068 10.709 1.00 86.81 107 ASP A C 1
ATOM 852 O O . ASP A 1 107 ? -8.133 -15.168 11.908 1.00 86.81 107 ASP A O 1
ATOM 856 N N . THR A 1 108 ? -7.710 -16.159 9.954 1.00 88.56 108 THR A N 1
ATOM 857 C CA . THR A 1 108 ? -7.705 -17.553 10.444 1.00 88.56 108 THR A CA 1
ATOM 858 C C . THR A 1 108 ? -6.374 -17.994 11.073 1.00 88.56 108 THR A C 1
ATOM 860 O O . THR A 1 108 ? -6.172 -19.179 11.339 1.00 88.56 108 THR A O 1
ATOM 863 N N . SER A 1 109 ? -5.402 -17.094 11.225 1.00 88.88 109 SER A N 1
ATOM 864 C CA . SER A 1 109 ? -4.102 -17.413 11.814 1.00 88.88 109 SER A CA 1
ATOM 865 C C . SER A 1 109 ? -4.244 -17.704 13.307 1.00 88.88 109 SER A C 1
ATOM 867 O O . SER A 1 109 ? -4.761 -16.875 14.052 1.00 88.88 109 SER A O 1
ATOM 869 N N . SER A 1 110 ? -3.664 -18.813 13.776 1.00 88.25 110 SER A N 1
ATOM 870 C CA . SER A 1 110 ? -3.733 -19.247 15.184 1.00 88.25 110 SER A CA 1
ATOM 871 C C . SER A 1 110 ? -3.139 -18.253 16.192 1.00 88.25 110 SER A C 1
ATOM 873 O O . SER A 1 110 ? -3.247 -18.434 17.404 1.00 88.25 110 SER A O 1
ATOM 875 N N . ILE A 1 111 ? -2.436 -17.218 15.717 1.00 86.94 111 ILE A N 1
ATOM 876 C CA . ILE A 1 111 ? -1.978 -16.117 16.569 1.00 86.94 111 ILE A CA 1
ATOM 877 C C . ILE A 1 111 ? -3.165 -15.341 17.155 1.00 86.94 111 ILE A C 1
ATOM 879 O O . ILE A 1 111 ? -3.092 -14.906 18.304 1.00 86.94 111 ILE A O 1
ATOM 883 N N . PHE A 1 112 ? -4.268 -15.229 16.409 1.00 88.19 112 PHE A N 1
ATOM 884 C CA . PHE A 1 112 ? -5.442 -14.463 16.817 1.00 88.19 112 PHE A CA 1
ATOM 885 C C . PHE A 1 112 ? -6.347 -15.207 17.808 1.00 88.19 112 PHE A C 1
ATOM 887 O O . PHE A 1 112 ? -7.142 -14.579 18.498 1.00 88.19 112 PHE A O 1
ATOM 894 N N . ASP A 1 113 ? -6.132 -16.513 18.003 1.00 87.81 113 ASP A N 1
ATOM 895 C CA . ASP A 1 113 ? -6.744 -17.274 19.103 1.00 87.81 113 ASP A CA 1
ATOM 896 C C . ASP A 1 113 ? -6.200 -16.842 20.476 1.00 87.81 113 ASP A C 1
ATOM 898 O O . ASP A 1 113 ? -6.818 -17.076 21.514 1.00 87.81 113 ASP A O 1
ATOM 902 N N . ARG A 1 114 ? -4.995 -16.254 20.496 1.00 84.62 114 ARG A N 1
ATOM 903 C CA . ARG A 1 114 ? -4.258 -15.899 21.721 1.00 84.62 114 ARG A CA 1
ATOM 904 C C . ARG A 1 114 ? -4.115 -14.400 21.925 1.00 84.62 114 ARG A C 1
ATOM 906 O O . ARG A 1 114 ? -3.967 -13.958 23.062 1.00 84.62 114 ARG A O 1
ATOM 913 N N . PHE A 1 115 ? -4.118 -13.631 20.841 1.00 85.81 115 PHE A N 1
ATOM 914 C CA . PHE A 1 115 ? -3.990 -12.183 20.879 1.00 85.81 115 PHE A CA 1
ATOM 915 C C . PHE A 1 115 ? -5.110 -11.548 20.067 1.00 85.81 115 PHE A C 1
ATOM 917 O O . PHE A 1 115 ? -5.337 -11.971 18.938 1.00 85.81 115 PHE A O 1
ATOM 924 N N . PRO A 1 116 ? -5.771 -10.500 20.582 1.00 86.69 116 PRO A N 1
ATOM 925 C CA . PRO A 1 116 ? -6.648 -9.708 19.743 1.00 86.69 116 PRO A CA 1
ATOM 926 C C . PRO A 1 116 ? -5.849 -9.130 18.575 1.00 86.69 116 PRO A C 1
ATOM 928 O O . PRO A 1 116 ? -4.685 -8.745 18.740 1.00 86.69 116 PRO A O 1
ATOM 931 N N . ASP A 1 117 ? -6.512 -9.034 17.428 1.00 88.38 117 ASP A N 1
ATOM 932 C CA . ASP A 1 117 ? -6.021 -8.305 16.267 1.00 88.38 117 ASP A CA 1
ATOM 933 C C . ASP A 1 117 ? -5.482 -6.920 16.696 1.00 88.38 117 ASP A C 1
ATOM 935 O O . ASP A 1 117 ? -6.088 -6.203 17.507 1.00 88.38 117 ASP A O 1
ATOM 939 N N . SER A 1 118 ? -4.269 -6.597 16.239 1.00 86.62 118 SER A N 1
ATOM 940 C CA . SER A 1 118 ? -3.574 -5.356 16.579 1.00 86.62 118 SER A CA 1
ATOM 941 C C . SER A 1 118 ? -3.893 -4.200 15.638 1.00 86.62 118 SER A C 1
ATOM 943 O O . SER A 1 118 ? -3.630 -3.048 15.993 1.00 86.62 118 SER A O 1
ATOM 945 N N . SER A 1 119 ? -4.433 -4.495 14.460 1.00 89.38 119 SER A N 1
ATOM 946 C CA . SER A 1 119 ? -4.890 -3.511 13.490 1.00 89.38 119 SER A CA 1
ATOM 947 C C . SER A 1 119 ? -6.155 -2.793 13.976 1.00 89.38 119 SER A C 1
ATOM 949 O O . SER A 1 119 ? -6.876 -3.262 14.859 1.00 89.38 119 SER A O 1
ATOM 951 N N . THR A 1 120 ? -6.420 -1.613 13.420 1.00 88.19 120 THR A N 1
ATOM 952 C CA . THR A 1 120 ? -7.578 -0.800 13.818 1.00 88.19 120 THR A CA 1
ATOM 953 C C . THR A 1 120 ? -8.890 -1.272 13.180 1.00 88.19 120 THR A C 1
ATOM 955 O O . THR A 1 120 ? -9.969 -1.006 13.713 1.00 88.19 120 THR A O 1
ATOM 958 N N . GLY A 1 121 ? -8.798 -2.000 12.070 1.00 87.50 121 GLY A N 1
ATOM 959 C CA . GLY A 1 121 ? -9.920 -2.580 11.347 1.00 87.50 121 GLY A CA 1
ATOM 960 C C . GLY A 1 121 ? -9.451 -3.350 10.111 1.00 87.50 121 GLY A C 1
ATOM 961 O O . GLY A 1 121 ? -8.248 -3.410 9.852 1.00 87.50 121 GLY A O 1
ATOM 962 N N . PRO A 1 122 ? -10.378 -3.935 9.334 1.00 86.06 122 PRO A N 1
ATOM 963 C CA . PRO A 1 122 ? -10.061 -4.860 8.244 1.00 86.06 122 PRO A CA 1
ATOM 964 C C . PRO A 1 122 ? -9.269 -4.233 7.086 1.00 86.06 122 PRO A C 1
ATOM 966 O O . PRO A 1 122 ? -8.581 -4.967 6.380 1.00 86.06 122 PRO A O 1
ATOM 969 N N . ASN A 1 123 ? -9.305 -2.905 6.901 1.00 86.00 123 ASN A N 1
ATOM 970 C CA . ASN A 1 123 ? -8.483 -2.218 5.892 1.00 86.00 123 ASN A CA 1
ATOM 971 C C . ASN A 1 123 ? -7.166 -1.650 6.455 1.00 86.00 123 ASN A C 1
ATOM 973 O O . ASN A 1 123 ? -6.346 -1.116 5.703 1.00 86.00 123 ASN A O 1
ATOM 977 N N . THR A 1 124 ? -6.927 -1.786 7.762 1.00 87.88 124 THR A N 1
ATOM 978 C CA . THR A 1 124 ? -5.657 -1.440 8.407 1.00 87.88 124 THR A CA 1
ATOM 979 C C . THR A 1 124 ? -4.721 -2.645 8.364 1.00 87.88 124 THR A C 1
ATOM 981 O O . THR A 1 124 ? -5.116 -3.780 8.625 1.00 87.88 124 THR A O 1
ATOM 984 N N . SER A 1 125 ? -3.455 -2.425 8.030 1.00 91.00 125 SER A N 1
ATOM 985 C CA . SER A 1 125 ? -2.510 -3.520 7.778 1.00 91.00 125 SER A CA 1
ATOM 986 C C . SER A 1 125 ? -1.745 -3.968 9.022 1.00 91.00 125 SER A C 1
ATOM 988 O O . SER A 1 125 ? -1.488 -3.180 9.927 1.00 91.00 125 SER A O 1
ATOM 990 N N . HIS A 1 126 ? -1.329 -5.233 9.057 1.00 92.44 126 HIS A N 1
ATOM 991 C CA . HIS A 1 126 ? -0.423 -5.765 10.080 1.00 92.44 126 HIS A CA 1
ATOM 992 C C . HIS A 1 126 ? 1.038 -5.436 9.761 1.00 92.44 126 HIS A C 1
ATOM 994 O O . HIS A 1 126 ? 1.805 -5.059 10.651 1.00 92.44 126 HIS A O 1
ATOM 1000 N N . TYR A 1 127 ? 1.415 -5.551 8.489 1.00 92.00 127 TYR A N 1
ATOM 1001 C CA . TYR A 1 127 ? 2.765 -5.293 8.005 1.00 92.00 127 TYR A CA 1
ATOM 1002 C C . TYR A 1 127 ? 2.752 -4.639 6.622 1.00 92.00 127 TYR A C 1
ATOM 1004 O O . TYR A 1 127 ? 1.751 -4.677 5.915 1.00 92.00 127 TYR A O 1
ATOM 1012 N N . GLU A 1 128 ? 3.870 -4.039 6.236 1.00 92.19 128 GLU A N 1
ATOM 1013 C CA . GLU A 1 128 ? 4.092 -3.435 4.925 1.00 92.19 128 GLU A CA 1
ATOM 1014 C C . GLU A 1 128 ? 5.342 -4.031 4.280 1.00 92.19 128 GLU A C 1
ATOM 1016 O O . GLU A 1 128 ? 6.358 -4.248 4.951 1.00 92.19 128 GLU A O 1
ATOM 1021 N N . LEU A 1 129 ? 5.251 -4.295 2.976 1.00 92.38 129 LEU A N 1
ATOM 1022 C CA . LEU A 1 129 ? 6.381 -4.626 2.120 1.00 92.38 129 LEU A CA 1
ATOM 1023 C C . LEU A 1 129 ? 6.758 -3.396 1.296 1.00 92.38 129 LEU A C 1
ATOM 1025 O O . LEU A 1 129 ? 6.017 -2.974 0.414 1.00 92.38 129 LEU A O 1
ATOM 1029 N N . ILE A 1 130 ? 7.939 -2.842 1.550 1.00 88.12 130 ILE A N 1
ATOM 1030 C CA . ILE A 1 130 ? 8.502 -1.766 0.731 1.00 88.12 130 ILE A CA 1
ATOM 1031 C C . ILE A 1 130 ? 9.528 -2.399 -0.193 1.00 88.12 130 ILE A C 1
ATOM 1033 O O . ILE A 1 130 ? 10.538 -2.939 0.260 1.00 88.12 130 ILE A O 1
ATOM 1037 N N . ILE A 1 131 ? 9.247 -2.341 -1.488 1.00 89.56 131 ILE A N 1
ATOM 1038 C CA . ILE A 1 131 ? 10.035 -3.012 -2.513 1.00 89.56 131 ILE A CA 1
ATOM 1039 C C . ILE A 1 131 ? 10.766 -1.949 -3.323 1.00 89.56 131 ILE A C 1
ATOM 1041 O O . ILE A 1 131 ? 10.138 -1.076 -3.922 1.00 89.56 131 ILE A O 1
ATOM 1045 N N . SER A 1 132 ? 12.092 -2.023 -3.359 1.00 84.69 132 SER A N 1
ATOM 1046 C CA . SER A 1 132 ? 12.921 -1.078 -4.101 1.00 84.69 132 SER A CA 1
ATOM 1047 C C . SER A 1 132 ? 14.016 -1.781 -4.886 1.00 84.69 132 SER A C 1
ATOM 1049 O O . SER A 1 132 ? 14.581 -2.786 -4.464 1.00 84.69 132 SER A O 1
ATOM 1051 N N . ASN A 1 133 ? 14.344 -1.221 -6.046 1.00 85.81 133 ASN A N 1
ATOM 1052 C CA . ASN A 1 133 ? 15.570 -1.584 -6.742 1.00 85.81 133 ASN A CA 1
ATOM 1053 C C . ASN A 1 133 ? 16.764 -0.896 -6.078 1.00 85.81 133 ASN A C 1
ATOM 1055 O O . ASN A 1 133 ? 16.649 0.228 -5.591 1.00 85.81 133 ASN A O 1
ATOM 1059 N N . GLY A 1 134 ? 17.915 -1.554 -6.116 1.00 79.12 134 GLY A N 1
ATOM 1060 C CA . GLY A 1 134 ? 19.134 -1.112 -5.457 1.00 79.12 134 GLY A CA 1
ATOM 1061 C C . GLY A 1 134 ? 19.231 -1.607 -4.015 1.00 79.12 134 GLY A C 1
ATOM 1062 O O . GLY A 1 134 ? 18.660 -2.632 -3.645 1.00 79.12 134 GLY A O 1
ATOM 1063 N N . SER A 1 135 ? 20.006 -0.882 -3.214 1.00 69.69 135 SER A N 1
ATOM 1064 C CA . SER A 1 135 ? 20.267 -1.199 -1.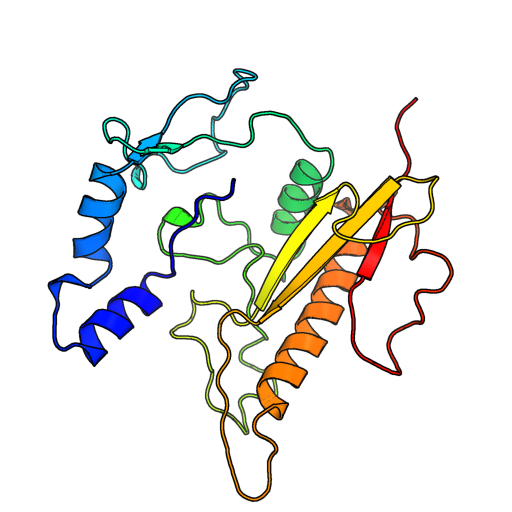813 1.00 69.69 135 SER A CA 1
ATOM 1065 C C . SER A 1 135 ? 19.995 0.009 -0.928 1.00 69.69 135 SER A C 1
ATOM 1067 O O . SER A 1 135 ? 20.340 1.131 -1.289 1.00 69.69 135 SER A O 1
ATOM 1069 N N . LEU A 1 136 ? 19.421 -0.238 0.251 1.00 67.62 136 LEU A N 1
ATOM 1070 C CA . LEU A 1 136 ? 19.313 0.745 1.335 1.00 67.62 136 LEU A CA 1
ATOM 1071 C C . LEU A 1 136 ? 20.432 0.579 2.388 1.00 67.62 136 LEU A C 1
ATOM 1073 O O . LEU A 1 136 ? 20.415 1.263 3.408 1.00 67.62 136 LEU A O 1
ATOM 1077 N N . GLY A 1 137 ? 21.401 -0.317 2.154 1.00 67.62 137 GLY A N 1
ATOM 1078 C CA . GLY A 1 137 ? 22.527 -0.609 3.050 1.00 67.62 137 GLY A CA 1
ATOM 1079 C C . GLY A 1 137 ? 23.792 -1.071 2.311 1.00 67.62 137 GLY A C 1
ATOM 1080 O O . GLY A 1 137 ? 23.916 -0.896 1.098 1.00 67.62 137 GLY A O 1
ATOM 1081 N N . ALA A 1 138 ? 24.747 -1.671 3.027 1.00 66.56 138 ALA A N 1
ATOM 1082 C CA . ALA A 1 138 ? 25.983 -2.171 2.422 1.00 66.56 138 ALA A CA 1
ATOM 1083 C C . ALA A 1 138 ? 25.700 -3.348 1.469 1.00 66.56 138 ALA A C 1
ATOM 1085 O O . ALA A 1 138 ? 25.180 -4.382 1.886 1.00 66.56 138 ALA A O 1
ATOM 1086 N N . THR A 1 139 ? 26.071 -3.209 0.197 1.00 65.94 139 THR A N 1
ATOM 1087 C CA . THR A 1 139 ? 26.043 -4.293 -0.796 1.00 65.94 139 THR A CA 1
ATOM 1088 C C . THR A 1 139 ? 27.416 -4.499 -1.415 1.00 65.94 139 THR A C 1
ATOM 1090 O O . THR A 1 139 ? 28.228 -3.569 -1.416 1.00 65.94 139 THR A O 1
ATOM 1093 N N . PRO A 1 140 ? 27.689 -5.693 -1.969 1.00 67.44 140 PRO A N 1
ATOM 1094 C CA . PRO A 1 140 ? 28.865 -5.889 -2.799 1.00 67.44 140 PRO A CA 1
ATOM 1095 C C . PRO A 1 140 ? 28.949 -4.811 -3.899 1.00 67.44 140 PRO A C 1
ATOM 1097 O O . PRO A 1 140 ? 27.908 -4.379 -4.402 1.00 67.44 140 PRO A O 1
ATOM 1100 N N . PRO A 1 141 ? 30.161 -4.379 -4.298 1.00 62.69 141 PRO A N 1
ATOM 1101 C CA . PRO A 1 141 ? 30.341 -3.302 -5.277 1.00 62.69 141 PRO A CA 1
ATOM 1102 C C . PRO A 1 141 ? 29.768 -3.598 -6.670 1.00 62.69 141 PRO A C 1
ATOM 1104 O O . PRO A 1 141 ? 29.659 -2.692 -7.492 1.00 62.69 141 PRO A O 1
ATOM 1107 N N . THR A 1 142 ? 29.448 -4.861 -6.965 1.00 74.75 142 THR A N 1
ATOM 1108 C CA . THR A 1 142 ? 29.002 -5.316 -8.282 1.00 74.75 142 THR A CA 1
ATOM 1109 C C . THR A 1 142 ? 27.715 -6.129 -8.187 1.00 74.75 142 THR A C 1
ATOM 1111 O O . THR A 1 142 ? 27.593 -7.041 -7.374 1.00 74.75 142 THR A O 1
ATOM 1114 N N . GLY A 1 143 ? 26.766 -5.822 -9.073 1.00 77.31 143 GLY A N 1
ATOM 1115 C CA . GLY A 1 143 ? 25.480 -6.511 -9.186 1.00 77.31 143 GLY A CA 1
ATOM 1116 C C . GLY A 1 143 ? 24.300 -5.545 -9.144 1.00 77.31 143 GLY A C 1
ATOM 1117 O O . GLY A 1 143 ? 24.446 -4.386 -8.765 1.00 77.31 143 GLY A O 1
ATOM 1118 N N . ASN A 1 144 ? 23.119 -6.033 -9.526 1.00 82.88 144 ASN A N 1
ATOM 1119 C CA . ASN A 1 144 ? 21.873 -5.346 -9.209 1.00 82.88 144 ASN A CA 1
ATOM 1120 C C . ASN A 1 144 ? 21.212 -6.073 -8.046 1.00 82.88 144 ASN A C 1
ATOM 1122 O O . ASN A 1 144 ? 21.326 -7.297 -7.917 1.00 82.88 144 ASN A O 1
ATOM 1126 N N . TYR A 1 145 ? 20.489 -5.312 -7.234 1.00 83.62 145 TYR A N 1
ATOM 1127 C CA . TYR A 1 145 ? 19.777 -5.820 -6.072 1.00 83.62 145 TYR A CA 1
ATOM 1128 C C . TYR A 1 145 ? 18.333 -5.323 -6.085 1.00 83.62 145 TYR A C 1
ATOM 1130 O O . TYR A 1 145 ? 18.019 -4.264 -6.621 1.00 83.62 145 TYR A O 1
ATOM 1138 N N . LEU A 1 146 ? 17.460 -6.143 -5.535 1.00 86.44 146 LEU A N 1
ATOM 1139 C CA . LEU A 1 146 ? 16.087 -5.886 -5.166 1.00 86.44 146 LEU A CA 1
ATOM 1140 C C . LEU A 1 146 ? 16.062 -5.990 -3.650 1.00 86.44 146 LEU A C 1
ATOM 1142 O O . LEU A 1 146 ? 16.500 -6.990 -3.082 1.00 86.44 146 LEU A O 1
ATOM 1146 N N . TRP A 1 147 ? 15.552 -4.965 -3.002 1.00 83.25 147 TRP A N 1
ATOM 1147 C CA . TRP A 1 147 ? 15.418 -4.908 -1.566 1.00 83.25 147 TRP A CA 1
ATOM 1148 C C . TRP A 1 147 ? 13.941 -4.985 -1.202 1.00 83.25 147 TRP A C 1
ATOM 1150 O O . TRP A 1 147 ? 13.130 -4.236 -1.747 1.00 83.25 147 TRP A O 1
ATOM 1160 N N . ILE A 1 148 ? 13.590 -5.893 -0.289 1.00 89.56 148 ILE A N 1
ATOM 1161 C CA . ILE A 1 148 ? 12.231 -5.990 0.248 1.00 89.56 148 ILE A CA 1
ATOM 1162 C C . ILE A 1 148 ? 12.296 -5.741 1.750 1.00 89.56 148 ILE A C 1
ATOM 1164 O O . ILE A 1 148 ? 12.632 -6.626 2.540 1.00 89.56 148 ILE A O 1
ATOM 1168 N N . THR A 1 149 ? 11.970 -4.517 2.156 1.00 88.44 149 THR A N 1
ATOM 1169 C CA . THR A 1 149 ? 11.832 -4.169 3.570 1.00 88.44 149 THR A CA 1
ATOM 1170 C C . THR A 1 149 ? 10.487 -4.671 4.069 1.00 88.44 149 THR A C 1
ATOM 1172 O O . THR A 1 149 ? 9.453 -4.338 3.500 1.00 88.44 149 THR A O 1
ATOM 1175 N N . SER 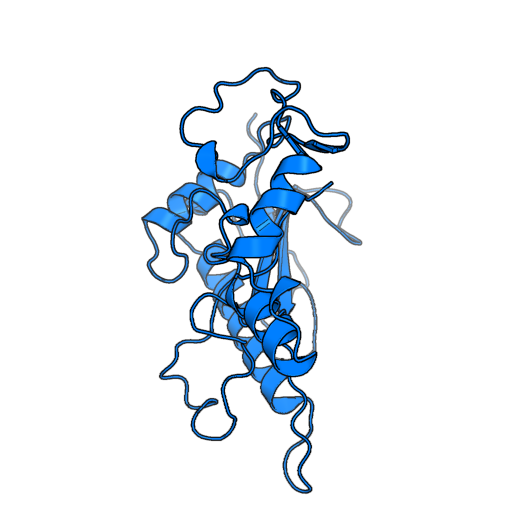A 1 150 ? 10.502 -5.439 5.155 1.00 89.94 150 SER A N 1
ATOM 1176 C CA . SER A 1 150 ? 9.300 -5.813 5.902 1.00 89.94 150 SER A CA 1
ATOM 1177 C C . SER A 1 150 ? 9.209 -4.960 7.163 1.00 89.94 150 SER A C 1
ATOM 1179 O O . SER A 1 150 ? 10.142 -4.954 7.966 1.00 89.94 150 SER A O 1
ATOM 1181 N N . ALA A 1 151 ? 8.101 -4.245 7.342 1.00 88.12 151 ALA A N 1
ATOM 1182 C CA . ALA A 1 151 ? 7.846 -3.425 8.524 1.00 88.12 151 ALA A CA 1
ATOM 1183 C C . ALA A 1 151 ? 6.524 -3.832 9.180 1.00 88.12 151 ALA A C 1
ATOM 1185 O O . ALA A 1 151 ? 5.533 -4.034 8.490 1.00 88.12 151 ALA A O 1
ATOM 1186 N N . VAL A 1 152 ? 6.486 -3.934 10.509 1.00 89.19 152 VAL A N 1
ATOM 1187 C CA . VAL A 1 152 ? 5.228 -4.102 11.255 1.00 89.19 152 VAL A CA 1
ATOM 1188 C C . VAL A 1 152 ? 4.603 -2.720 11.427 1.00 89.19 152 VAL A C 1
ATOM 1190 O O . VAL A 1 152 ? 5.214 -1.859 12.055 1.00 89.19 152 VAL A O 1
ATOM 1193 N N . VAL A 1 153 ? 3.406 -2.504 10.876 1.00 87.50 153 VAL A N 1
ATOM 1194 C CA . VAL A 1 153 ? 2.763 -1.171 10.834 1.00 87.50 153 VAL A CA 1
ATOM 1195 C C . VAL A 1 153 ? 1.625 -1.007 11.842 1.00 87.50 153 VAL A C 1
ATOM 1197 O O . VAL A 1 153 ? 1.294 0.117 12.201 1.00 87.50 153 VAL A O 1
ATOM 1200 N N . SER A 1 154 ? 1.111 -2.114 12.391 1.00 84.81 154 SER A N 1
ATOM 1201 C CA . SER A 1 154 ? 0.184 -2.110 13.535 1.00 84.81 154 SER A CA 1
ATOM 1202 C C . SER A 1 154 ? 0.779 -2.847 14.741 1.00 84.81 154 SER A C 1
ATOM 1204 O O . SER A 1 154 ? 0.288 -3.920 15.115 1.00 84.81 154 SER A O 1
ATOM 1206 N N . PRO A 1 155 ? 1.873 -2.343 15.347 1.00 75.00 155 PRO A N 1
ATOM 1207 C CA . PRO A 1 155 ? 2.474 -2.991 16.502 1.00 75.00 155 PRO A CA 1
ATOM 1208 C C . PRO A 1 155 ? 1.570 -2.840 17.731 1.00 75.00 155 PRO A C 1
ATOM 1210 O O . PRO A 1 155 ? 1.205 -1.734 18.126 1.00 75.00 155 PRO A O 1
ATOM 1213 N N . LYS A 1 156 ? 1.253 -3.960 18.385 1.00 73.00 156 LYS A N 1
ATOM 1214 C CA . LYS A 1 156 ? 0.627 -3.965 19.710 1.00 73.00 156 LYS A CA 1
ATOM 1215 C C . LYS A 1 156 ? 1.441 -4.844 20.644 1.00 73.00 156 LYS A C 1
ATOM 1217 O O . LYS A 1 156 ? 1.543 -6.053 20.447 1.00 73.00 156 LYS A O 1
ATOM 1222 N N . SER A 1 157 ? 2.016 -4.221 21.664 1.00 57.56 157 SER A N 1
ATOM 1223 C CA . SER A 1 157 ? 2.698 -4.924 22.746 1.00 57.56 157 SER A CA 1
ATOM 1224 C C . SER A 1 157 ? 1.659 -5.338 23.780 1.00 57.56 157 SER A C 1
ATOM 1226 O O . SER A 1 157 ? 1.108 -4.491 24.480 1.00 57.56 157 SER A O 1
ATOM 1228 N N . ILE A 1 158 ? 1.369 -6.635 23.874 1.00 57.22 158 ILE A N 1
ATOM 1229 C CA . ILE A 1 158 ? 0.516 -7.185 24.936 1.00 57.22 158 ILE A CA 1
ATOM 1230 C C . ILE A 1 158 ? 1.444 -7.813 25.969 1.00 57.22 158 ILE A C 1
ATOM 1232 O O . ILE A 1 158 ? 2.048 -8.852 25.710 1.00 57.22 158 ILE A O 1
ATOM 1236 N N . SER A 1 159 ? 1.593 -7.171 27.127 1.00 49.56 159 SER A N 1
ATOM 1237 C CA . SER A 1 159 ? 2.359 -7.735 28.234 1.00 49.56 159 SER A CA 1
ATOM 1238 C C . SER A 1 159 ? 1.477 -8.670 29.064 1.00 49.56 159 SER A C 1
ATOM 1240 O O . SER A 1 159 ? 0.374 -8.327 29.482 1.00 49.56 159 SER A O 1
ATOM 1242 N N . SER A 1 160 ? 1.973 -9.876 29.325 1.00 61.09 160 SER A N 1
ATOM 1243 C CA . SER A 1 160 ? 1.461 -10.743 30.388 1.00 61.09 160 SER A CA 1
ATOM 1244 C C . SER A 1 160 ? 2.647 -11.359 31.126 1.00 61.09 160 SER A C 1
ATOM 1246 O O . SER A 1 160 ? 3.757 -11.390 30.600 1.00 61.09 160 SER A O 1
ATOM 1248 N N . ARG A 1 161 ? 2.435 -11.884 32.338 1.00 59.75 161 ARG A N 1
ATOM 1249 C CA . ARG A 1 161 ? 3.500 -12.563 33.103 1.00 59.75 161 ARG A CA 1
ATOM 1250 C C . ARG A 1 161 ? 4.105 -13.783 32.388 1.00 59.75 161 ARG A C 1
ATOM 1252 O O . ARG A 1 161 ? 5.172 -14.227 32.791 1.00 59.75 161 ARG A O 1
ATOM 1259 N N . VAL A 1 162 ? 3.428 -14.331 31.375 1.00 66.31 162 VAL A N 1
ATOM 1260 C CA . VAL A 1 162 ? 3.798 -15.593 30.706 1.00 66.31 162 VAL A CA 1
ATOM 1261 C C . VAL A 1 162 ? 4.260 -15.373 29.263 1.00 66.31 162 VAL A C 1
ATOM 1263 O O . VAL A 1 162 ? 5.050 -16.156 28.743 1.00 66.31 162 VAL A O 1
ATOM 1266 N N . ILE A 1 163 ? 3.793 -14.309 28.607 1.00 65.94 163 ILE A N 1
ATOM 1267 C CA . ILE A 1 163 ? 4.067 -14.050 27.193 1.00 65.94 163 ILE A CA 1
ATOM 1268 C C . ILE A 1 163 ? 4.912 -12.778 27.063 1.00 65.94 163 ILE A C 1
ATOM 1270 O O . ILE A 1 163 ? 4.461 -11.712 27.496 1.00 65.94 163 ILE A O 1
ATOM 1274 N N . PRO A 1 164 ? 6.092 -12.857 26.417 1.00 71.44 164 PRO A N 1
ATOM 1275 C CA . PRO A 1 164 ? 6.882 -11.681 26.092 1.00 71.44 164 PRO A CA 1
ATOM 1276 C C . PRO A 1 164 ? 6.084 -10.685 25.234 1.00 71.44 164 PRO A C 1
ATOM 1278 O O . PRO A 1 164 ? 5.444 -11.099 24.263 1.00 71.44 164 PRO A O 1
ATOM 1281 N N . PRO A 1 165 ? 6.171 -9.370 25.509 1.00 69.62 165 PRO A N 1
ATOM 1282 C CA . PRO A 1 165 ? 5.436 -8.349 24.757 1.00 69.62 165 PRO A CA 1
ATOM 1283 C C . PRO A 1 165 ? 5.802 -8.306 23.264 1.00 69.62 165 PRO A C 1
ATOM 1285 O O . PRO A 1 165 ? 5.031 -7.800 22.453 1.00 69.62 165 PRO A O 1
ATOM 1288 N N . THR A 1 166 ? 6.951 -8.873 22.886 1.00 80.50 166 THR A N 1
ATOM 1289 C CA . THR A 1 166 ? 7.449 -8.953 21.508 1.00 80.50 166 THR A CA 1
ATOM 1290 C C . THR A 1 166 ? 6.884 -10.129 20.708 1.00 80.50 166 THR A C 1
ATOM 1292 O O . THR A 1 166 ? 7.119 -10.193 19.501 1.00 80.50 166 THR A O 1
ATOM 1295 N N . TYR A 1 167 ? 6.135 -11.056 21.319 1.00 83.62 167 TYR A N 1
ATOM 1296 C CA . TYR A 1 167 ? 5.719 -12.296 20.654 1.00 83.62 167 TYR A CA 1
ATOM 1297 C C . TYR A 1 167 ? 4.821 -12.053 19.430 1.00 83.62 167 TYR A C 1
ATOM 1299 O O . TYR A 1 167 ? 5.110 -12.566 18.348 1.00 83.62 167 TYR A O 1
ATOM 1307 N N . LEU A 1 168 ? 3.774 -11.231 19.574 1.00 84.44 168 LEU A N 1
ATOM 1308 C CA . LEU A 1 168 ? 2.871 -10.878 18.471 1.00 84.44 168 LEU A CA 1
ATOM 1309 C C . LEU A 1 168 ? 3.610 -10.134 17.334 1.00 84.44 168 LEU A C 1
ATOM 1311 O O . LEU A 1 168 ? 3.553 -10.613 16.199 1.00 84.44 168 LEU A O 1
ATOM 1315 N N . PRO A 1 169 ? 4.375 -9.053 17.599 1.00 85.81 169 PRO A N 1
ATOM 1316 C CA . PRO A 1 169 ? 5.208 -8.407 16.580 1.00 85.81 169 PRO A CA 1
ATOM 1317 C C . PRO A 1 169 ? 6.167 -9.369 15.868 1.00 85.81 169 PRO A C 1
ATOM 1319 O O . PRO A 1 169 ? 6.305 -9.316 14.649 1.00 85.81 169 PRO A O 1
ATOM 1322 N N . THR A 1 170 ? 6.792 -10.290 16.609 1.00 88.50 170 THR A N 1
ATOM 1323 C CA . THR A 1 170 ? 7.722 -11.282 16.047 1.00 88.50 170 THR A CA 1
ATOM 1324 C C . THR A 1 170 ? 7.003 -12.261 15.120 1.00 88.50 170 THR A C 1
ATOM 1326 O O . THR A 1 170 ? 7.519 -12.601 14.055 1.00 88.50 170 THR A O 1
ATOM 1329 N N . PHE A 1 171 ? 5.802 -12.714 15.492 1.00 89.88 171 PHE A N 1
ATOM 1330 C CA . PHE A 1 171 ? 4.992 -13.588 14.645 1.00 89.88 171 PHE A CA 1
ATOM 1331 C C . PHE A 1 171 ? 4.598 -12.891 13.338 1.00 89.88 171 PHE A C 1
ATOM 1333 O O . PHE A 1 171 ? 4.790 -13.460 12.260 1.00 89.88 171 PHE A O 1
ATOM 1340 N N . ILE A 1 172 ? 4.097 -11.653 13.431 1.00 91.19 172 ILE A N 1
ATOM 1341 C CA . ILE A 1 172 ? 3.735 -10.837 12.265 1.00 91.19 172 ILE A CA 1
ATOM 1342 C C . ILE A 1 172 ? 4.960 -10.654 11.365 1.00 91.19 172 ILE A C 1
ATOM 1344 O O . ILE A 1 172 ? 4.880 -10.923 10.170 1.00 91.19 172 ILE A O 1
ATOM 1348 N N . MET A 1 173 ? 6.118 -10.303 11.933 1.00 90.56 173 MET A N 1
ATOM 1349 C CA . MET A 1 173 ? 7.354 -10.121 11.169 1.00 90.56 173 MET A CA 1
ATOM 1350 C C . MET A 1 173 ? 7.799 -11.406 10.455 1.00 90.56 173 MET A C 1
ATOM 1352 O O . MET A 1 173 ? 8.160 -11.372 9.280 1.00 90.56 173 MET A O 1
ATOM 1356 N N . ARG A 1 174 ? 7.725 -12.570 11.113 1.00 90.38 174 ARG A N 1
ATOM 1357 C CA . ARG A 1 174 ? 8.040 -13.859 10.469 1.00 90.38 174 ARG A CA 1
ATOM 1358 C C . ARG A 1 174 ? 7.110 -14.160 9.298 1.00 90.38 174 ARG A C 1
ATOM 1360 O O . ARG A 1 174 ? 7.556 -14.701 8.286 1.00 90.38 174 ARG A O 1
ATOM 1367 N N . TYR A 1 175 ? 5.827 -13.830 9.427 1.00 92.12 175 TYR A N 1
ATOM 1368 C CA . TYR A 1 175 ? 4.882 -13.970 8.326 1.00 92.12 175 TYR A CA 1
ATOM 1369 C C . TYR A 1 175 ? 5.188 -12.985 7.192 1.00 92.12 175 TYR A C 1
ATOM 1371 O O . TYR A 1 175 ? 5.215 -13.399 6.036 1.00 92.12 175 TYR A O 1
ATOM 1379 N N . ALA A 1 176 ? 5.508 -11.730 7.515 1.00 92.81 176 ALA A N 1
ATOM 1380 C CA . ALA A 1 176 ? 5.897 -10.707 6.547 1.00 92.81 176 ALA A CA 1
ATOM 1381 C C . ALA A 1 176 ? 7.117 -11.137 5.720 1.00 92.81 176 ALA A C 1
ATOM 1383 O O . ALA A 1 176 ? 7.083 -11.076 4.494 1.00 92.81 176 ALA A O 1
ATOM 1384 N N . VAL A 1 177 ? 8.146 -11.691 6.368 1.00 91.31 177 VAL A N 1
ATOM 1385 C CA . VAL A 1 177 ? 9.325 -12.247 5.687 1.00 91.31 177 VAL A CA 1
ATOM 1386 C C . VAL A 1 177 ? 8.943 -13.380 4.728 1.00 91.31 177 VAL A C 1
ATOM 1388 O O . VAL A 1 177 ? 9.401 -13.414 3.588 1.00 91.31 177 VAL A O 1
ATOM 1391 N N . ARG A 1 178 ? 8.064 -14.302 5.142 1.00 92.38 178 ARG A N 1
ATOM 1392 C CA . ARG A 1 178 ? 7.578 -15.377 4.255 1.00 92.38 178 ARG A CA 1
ATOM 1393 C C . ARG A 1 178 ? 6.758 -14.829 3.085 1.00 92.38 178 ARG A C 1
ATOM 1395 O O . ARG A 1 178 ? 6.894 -15.326 1.972 1.00 92.38 178 ARG A O 1
ATOM 1402 N N . SER A 1 179 ? 5.946 -13.805 3.328 1.00 93.75 179 SER A N 1
ATOM 1403 C CA . SER A 1 179 ? 5.181 -13.088 2.306 1.00 93.75 179 SER A CA 1
ATOM 1404 C C . SER A 1 179 ? 6.114 -12.425 1.285 1.00 93.75 179 SER A C 1
ATOM 1406 O O . SER A 1 179 ? 5.951 -12.635 0.088 1.00 93.75 179 SER A O 1
ATOM 1408 N N . ALA A 1 180 ? 7.181 -11.759 1.737 1.00 92.62 180 ALA A N 1
ATOM 1409 C CA . ALA A 1 180 ? 8.216 -11.189 0.871 1.00 92.62 180 ALA A CA 1
ATOM 1410 C C . ALA A 1 180 ? 8.898 -12.245 -0.017 1.00 92.62 180 ALA A C 1
ATOM 1412 O O . ALA A 1 180 ? 9.106 -12.016 -1.208 1.00 92.62 180 ALA A O 1
ATOM 1413 N N . LEU A 1 181 ? 9.204 -13.426 0.534 1.00 91.62 181 LEU A N 1
ATOM 1414 C CA . LEU A 1 181 ? 9.758 -14.537 -0.248 1.00 91.62 181 LEU A CA 1
ATOM 1415 C C . LEU A 1 181 ? 8.765 -15.054 -1.299 1.00 91.62 181 LEU A C 1
ATOM 1417 O O . LEU A 1 181 ? 9.171 -15.357 -2.419 1.00 91.62 181 LEU A O 1
ATOM 1421 N N . ARG A 1 182 ? 7.468 -15.130 -0.968 1.00 93.12 182 ARG A N 1
ATOM 1422 C CA . ARG A 1 182 ? 6.410 -15.511 -1.920 1.00 93.12 182 ARG A CA 1
ATOM 1423 C C . ARG A 1 182 ? 6.232 -14.475 -3.024 1.00 93.12 182 ARG A C 1
ATOM 1425 O O . ARG A 1 182 ? 6.107 -14.867 -4.178 1.00 93.12 182 ARG A O 1
ATOM 1432 N N . PHE A 1 183 ? 6.290 -13.185 -2.691 1.00 94.19 183 PHE A N 1
ATOM 1433 C CA . PHE A 1 183 ? 6.312 -12.105 -3.677 1.00 94.19 183 PHE A CA 1
ATOM 1434 C C . PHE A 1 183 ? 7.492 -12.282 -4.641 1.00 94.19 183 PHE A C 1
ATOM 1436 O O . PHE A 1 183 ? 7.306 -12.338 -5.851 1.00 94.19 183 PHE A O 1
ATOM 1443 N N . ALA A 1 184 ? 8.706 -12.449 -4.109 1.00 92.50 184 ALA A N 1
ATOM 1444 C CA . ALA A 1 184 ? 9.917 -12.587 -4.915 1.00 92.50 184 ALA A CA 1
ATOM 1445 C C . ALA A 1 184 ? 9.912 -13.846 -5.807 1.00 92.50 184 ALA A C 1
ATOM 1447 O O . ALA A 1 184 ? 10.527 -13.849 -6.871 1.00 92.50 184 ALA A O 1
ATOM 1448 N N . ALA A 1 185 ? 9.209 -14.900 -5.385 1.00 92.19 185 ALA A N 1
ATOM 1449 C CA . ALA A 1 185 ? 9.023 -16.138 -6.138 1.00 92.19 185 ALA A CA 1
ATOM 1450 C C . ALA A 1 185 ? 7.808 -16.119 -7.089 1.00 92.19 185 ALA A C 1
ATOM 1452 O O . ALA A 1 185 ? 7.581 -17.103 -7.796 1.00 92.19 185 ALA A O 1
ATOM 1453 N N . ALA A 1 186 ? 7.011 -15.045 -7.106 1.00 94.00 186 ALA A N 1
ATOM 1454 C CA . ALA A 1 186 ? 5.830 -14.950 -7.954 1.00 94.00 186 ALA A CA 1
ATOM 1455 C C . ALA A 1 186 ? 6.210 -14.956 -9.442 1.00 94.00 186 ALA A C 1
ATOM 1457 O O . ALA A 1 186 ? 7.279 -14.489 -9.840 1.00 94.00 186 ALA A O 1
ATOM 1458 N N . ARG A 1 187 ? 5.301 -15.452 -10.289 1.00 95.06 187 ARG A N 1
ATOM 1459 C CA . ARG A 1 187 ? 5.514 -15.563 -11.740 1.00 95.06 187 ARG A CA 1
ATOM 1460 C C . ARG A 1 187 ? 5.948 -14.239 -12.401 1.00 95.06 187 ARG A C 1
ATOM 1462 O O . ARG A 1 187 ? 6.883 -14.301 -13.197 1.00 95.06 187 ARG A O 1
ATOM 1469 N N . PRO A 1 188 ? 5.397 -13.057 -12.058 1.00 94.31 188 PRO A N 1
ATOM 1470 C CA . PRO A 1 188 ? 5.866 -11.779 -12.619 1.00 94.31 188 PRO A CA 1
ATOM 1471 C C . PRO A 1 188 ? 7.311 -11.417 -12.237 1.00 94.31 188 PRO A C 1
ATOM 1473 O O . PRO A 1 188 ? 8.008 -10.691 -12.948 1.00 94.31 188 PRO A O 1
ATOM 1476 N N . CYS A 1 189 ? 7.800 -11.948 -11.116 1.00 92.69 189 CYS A N 1
ATOM 1477 C CA . CYS A 1 189 ? 9.181 -11.793 -10.671 1.00 92.69 189 CYS A CA 1
ATOM 1478 C C . CYS A 1 189 ? 10.136 -12.826 -11.295 1.00 92.69 189 CYS A C 1
ATOM 1480 O O . CYS A 1 189 ? 11.353 -12.691 -11.141 1.00 92.69 189 CYS A O 1
ATOM 1482 N N . ALA A 1 190 ? 9.633 -13.821 -12.035 1.00 91.06 190 ALA A N 1
ATOM 1483 C CA . ALA A 1 190 ? 10.463 -14.836 -12.676 1.00 91.06 190 ALA A CA 1
ATOM 1484 C C . ALA A 1 190 ? 11.462 -14.205 -13.661 1.00 91.06 190 ALA A C 1
ATOM 1486 O O . ALA A 1 190 ? 11.130 -13.313 -14.442 1.00 91.06 190 ALA A O 1
ATOM 1487 N N . GLY A 1 191 ? 12.724 -14.635 -13.588 1.00 88.06 191 GLY A N 1
ATOM 1488 C CA . GLY A 1 191 ? 13.825 -14.081 -14.389 1.00 88.06 191 GLY A CA 1
ATOM 1489 C C . GLY A 1 191 ? 14.290 -12.682 -13.961 1.00 88.06 191 GLY A C 1
ATOM 1490 O O . GLY A 1 191 ? 15.398 -12.284 -14.313 1.00 88.06 191 GLY A O 1
ATOM 1491 N N . TYR A 1 192 ? 13.495 -11.961 -13.164 1.00 90.25 192 TYR A N 1
ATOM 1492 C CA . TYR A 1 192 ? 13.905 -10.719 -12.514 1.00 90.25 192 TYR A CA 1
ATOM 1493 C C . TYR A 1 192 ? 14.584 -10.992 -11.181 1.00 90.25 192 TYR A C 1
ATOM 1495 O O . TYR A 1 192 ? 15.610 -10.408 -10.886 1.00 90.25 192 TYR A O 1
ATOM 1503 N N . VAL A 1 193 ? 14.049 -11.913 -10.390 1.00 89.44 193 VAL A N 1
ATOM 1504 C CA . VAL A 1 193 ? 14.645 -12.359 -9.134 1.00 89.44 193 VAL A CA 1
ATOM 1505 C C . VAL A 1 193 ? 15.367 -13.677 -9.406 1.00 89.44 193 VAL A C 1
ATOM 1507 O O . VAL A 1 193 ? 14.717 -14.699 -9.610 1.00 89.44 193 VAL A O 1
ATOM 1510 N N . VAL A 1 194 ? 16.705 -13.668 -9.455 1.00 83.38 194 VAL A N 1
ATOM 1511 C CA . VAL A 1 194 ? 17.483 -14.868 -9.849 1.00 83.38 194 VAL A CA 1
ATOM 1512 C C . VAL A 1 194 ? 18.073 -15.654 -8.679 1.00 83.38 194 VAL A C 1
ATOM 1514 O O . VAL A 1 194 ? 18.537 -16.776 -8.863 1.00 83.38 194 VAL A O 1
ATOM 1517 N N . GLY A 1 195 ? 18.053 -15.090 -7.474 1.00 78.88 195 GLY A N 1
ATOM 1518 C CA . GLY A 1 195 ? 18.547 -15.754 -6.274 1.00 78.88 195 GLY A CA 1
ATOM 1519 C C . GLY A 1 195 ? 18.943 -14.773 -5.180 1.00 78.88 195 GLY A C 1
ATOM 1520 O O . GLY A 1 195 ? 19.082 -13.569 -5.414 1.00 78.88 195 GLY A O 1
ATOM 1521 N N . SER A 1 196 ? 19.112 -15.300 -3.973 1.00 68.88 196 SER A N 1
ATOM 1522 C CA . SER A 1 196 ? 19.595 -14.531 -2.828 1.00 68.88 196 SER A CA 1
ATOM 1523 C C . SER A 1 196 ? 21.122 -14.359 -2.899 1.00 68.88 196 SER A C 1
ATOM 1525 O O . SER A 1 196 ? 21.811 -15.251 -3.405 1.00 68.88 196 SER A O 1
ATOM 1527 N N . PRO A 1 197 ? 21.672 -13.224 -2.438 1.00 59.97 197 PRO A N 1
ATOM 1528 C CA . PRO A 1 197 ? 23.101 -12.964 -2.506 1.00 59.97 197 PRO A CA 1
ATOM 1529 C C . PRO A 1 197 ? 23.910 -13.950 -1.645 1.00 59.97 197 PRO A C 1
ATOM 1531 O O . PRO A 1 197 ? 23.406 -14.485 -0.654 1.00 59.97 197 PRO A O 1
ATOM 1534 N N . PRO A 1 198 ? 25.189 -14.189 -1.981 1.00 49.41 198 PRO A N 1
ATOM 1535 C CA . PRO A 1 198 ? 26.065 -15.028 -1.171 1.00 49.41 198 PRO A CA 1
ATOM 1536 C C . PRO A 1 198 ? 26.118 -14.525 0.279 1.00 49.41 198 PRO A C 1
ATOM 1538 O O . PRO A 1 198 ? 26.369 -13.346 0.514 1.00 49.41 198 PRO A O 1
ATOM 1541 N N . GLY A 1 199 ? 25.882 -15.412 1.249 1.00 51.03 199 GLY A N 1
ATOM 1542 C CA . GLY A 1 199 ? 25.885 -15.069 2.678 1.00 51.03 199 GLY A CA 1
ATOM 1543 C C . GLY A 1 199 ? 24.520 -14.713 3.274 1.00 51.03 199 GLY A C 1
ATOM 1544 O O . GLY A 1 199 ? 24.421 -14.612 4.493 1.00 51.03 199 GLY A O 1
ATOM 1545 N N . SER A 1 200 ? 23.449 -14.611 2.475 1.00 51.94 200 SER A N 1
ATOM 1546 C CA . SER A 1 200 ? 22.086 -14.608 3.015 1.00 51.94 200 SER A CA 1
ATOM 1547 C C . SER A 1 200 ? 21.716 -16.039 3.422 1.00 51.94 200 SER A C 1
ATOM 1549 O O . SER A 1 200 ? 21.266 -16.846 2.603 1.00 51.94 200 SER A O 1
ATOM 1551 N N . SER A 1 201 ? 21.977 -16.412 4.671 1.00 36.00 201 SER A N 1
ATOM 1552 C CA . SER A 1 201 ? 21.500 -17.681 5.213 1.00 36.00 201 SER A CA 1
ATOM 1553 C C . SER A 1 201 ? 19.972 -17.745 5.095 1.00 36.00 201 SER A C 1
ATOM 1555 O O . SER A 1 201 ? 19.256 -16.790 5.394 1.00 36.00 201 SER A O 1
ATOM 1557 N N . ARG A 1 202 ? 19.457 -18.899 4.645 1.00 39.75 202 ARG A N 1
ATOM 1558 C CA . ARG A 1 202 ? 18.046 -19.267 4.824 1.00 39.75 202 ARG A CA 1
ATOM 1559 C C . ARG A 1 202 ? 17.726 -19.068 6.305 1.00 39.75 202 ARG A C 1
ATOM 1561 O O . ARG A 1 202 ? 18.367 -19.698 7.143 1.00 39.75 202 ARG A O 1
ATOM 1568 N N . GLY A 1 203 ? 16.789 -18.170 6.599 1.00 34.88 203 GLY A N 1
ATOM 1569 C CA . GLY A 1 203 ? 16.414 -17.788 7.954 1.00 34.88 203 GLY A CA 1
ATOM 1570 C C . GLY A 1 203 ? 15.946 -18.979 8.785 1.00 34.88 203 GLY A C 1
ATOM 1571 O O . GLY A 1 203 ? 14.762 -19.302 8.808 1.00 34.88 203 GLY A O 1
ATOM 1572 N N . GLU A 1 204 ? 16.882 -19.605 9.487 1.00 32.25 204 GLU A N 1
ATOM 1573 C CA . GLU A 1 204 ? 16.607 -20.379 10.696 1.00 32.25 204 GLU A CA 1
ATOM 1574 C C . GLU A 1 204 ? 17.294 -19.807 11.930 1.00 32.25 204 GLU A C 1
ATOM 1576 O O . GLU A 1 204 ? 16.932 -20.188 13.040 1.00 32.25 204 GLU A O 1
ATOM 1581 N N . ARG A 1 205 ? 18.221 -18.857 11.791 1.00 29.23 205 ARG A N 1
ATOM 1582 C CA . ARG A 1 205 ? 18.816 -18.182 12.941 1.00 29.23 205 ARG A CA 1
ATOM 1583 C C . ARG A 1 205 ? 19.067 -16.717 12.614 1.00 29.23 205 ARG A C 1
ATOM 1585 O O . ARG A 1 205 ? 19.725 -16.412 11.627 1.00 29.23 205 ARG A O 1
ATOM 1592 N N . ASP A 1 206 ? 18.511 -15.892 13.487 1.00 25.66 206 ASP A N 1
ATOM 1593 C CA . ASP A 1 206 ? 18.825 -14.489 13.720 1.00 25.66 206 ASP A CA 1
ATOM 1594 C C . ASP A 1 206 ? 18.255 -13.462 12.725 1.00 25.66 206 ASP A C 1
ATOM 1596 O O . ASP A 1 206 ? 18.088 -13.691 11.530 1.00 25.66 206 ASP A O 1
ATOM 1600 N N . GLU A 1 207 ? 17.812 -12.352 13.308 1.00 42.44 207 GLU A N 1
ATOM 1601 C CA . GLU A 1 207 ? 17.084 -11.243 12.694 1.00 42.44 207 GLU A CA 1
ATOM 1602 C C . GLU A 1 207 ? 17.846 -10.620 11.504 1.00 42.44 207 GLU A C 1
ATOM 1604 O O . GLU A 1 207 ? 19.059 -10.477 11.585 1.00 42.44 207 GLU A O 1
ATOM 1609 N N . HIS A 1 208 ? 17.117 -10.202 10.452 1.00 40.56 208 HIS A N 1
ATOM 1610 C CA . HIS A 1 208 ? 17.395 -9.094 9.504 1.00 40.56 208 HIS A CA 1
ATOM 1611 C C . HIS A 1 208 ? 17.185 -9.389 8.002 1.00 40.56 208 HIS A C 1
ATOM 1613 O O . HIS A 1 208 ? 17.557 -10.430 7.476 1.00 40.56 208 HIS A O 1
ATOM 1619 N N . GLN A 1 209 ? 16.587 -8.373 7.355 1.00 37.69 209 GLN A N 1
ATOM 1620 C CA . GLN A 1 209 ? 16.772 -7.837 5.992 1.00 37.69 209 GLN A CA 1
ATOM 1621 C C . GLN A 1 209 ? 17.162 -8.798 4.851 1.00 37.69 209 GLN A C 1
ATOM 1623 O O . GLN A 1 209 ? 18.209 -9.439 4.864 1.00 37.69 209 GLN A O 1
ATOM 1628 N N . HIS A 1 210 ? 16.356 -8.794 3.780 1.00 47.78 210 HIS A N 1
ATOM 1629 C CA . HIS A 1 210 ? 16.583 -9.611 2.588 1.00 47.78 210 HIS A CA 1
ATOM 1630 C C . HIS A 1 210 ? 16.763 -8.751 1.330 1.00 47.78 210 HIS A C 1
ATOM 1632 O O . HIS A 1 210 ? 15.867 -8.006 0.926 1.00 47.78 210 HIS A O 1
ATOM 1638 N N . SER A 1 211 ? 17.922 -8.903 0.693 1.00 43.12 211 SER A N 1
ATOM 1639 C CA . SER A 1 211 ? 18.207 -8.454 -0.670 1.00 43.12 211 SER A CA 1
ATOM 1640 C C . SER A 1 211 ? 18.186 -9.651 -1.628 1.00 43.12 211 SER A C 1
ATOM 1642 O O . SER A 1 211 ? 18.452 -10.783 -1.227 1.00 43.12 211 SER A O 1
ATOM 1644 N N . VAL A 1 212 ? 17.828 -9.435 -2.894 1.00 55.03 212 VAL A N 1
ATOM 1645 C CA . VAL A 1 212 ? 17.731 -10.472 -3.938 1.00 55.03 212 VAL A CA 1
ATOM 1646 C C . VAL A 1 212 ? 18.224 -9.893 -5.267 1.00 55.03 212 VAL A C 1
ATOM 1648 O O . VAL A 1 212 ? 17.929 -8.745 -5.545 1.00 55.03 212 VAL A O 1
ATOM 1651 N N . SER A 1 213 ? 18.994 -10.597 -6.099 1.00 43.19 213 SER A N 1
ATOM 1652 C CA . SER A 1 213 ? 19.639 -9.963 -7.275 1.00 43.19 213 SER A CA 1
ATOM 1653 C C . SER A 1 213 ? 18.803 -10.010 -8.575 1.00 43.19 213 SER A C 1
ATOM 1655 O O . SER A 1 213 ? 18.332 -11.095 -8.921 1.00 43.19 213 SER A O 1
ATOM 1657 N N . PRO A 1 214 ? 18.651 -8.883 -9.319 1.00 41.12 214 PRO A N 1
ATOM 1658 C CA . PRO A 1 214 ? 18.251 -8.866 -10.741 1.00 41.12 214 PRO A CA 1
ATOM 1659 C C . PRO A 1 214 ? 19.391 -8.768 -11.782 1.00 41.12 214 PRO A C 1
ATOM 1661 O O . PRO A 1 214 ? 20.488 -8.283 -11.505 1.00 41.12 214 PRO A O 1
ATOM 1664 N N . LYS A 1 215 ? 19.140 -9.209 -13.030 1.00 52.22 215 LYS A N 1
ATOM 1665 C CA . LYS A 1 215 ? 20.037 -8.991 -14.192 1.00 52.22 215 LYS A CA 1
ATOM 1666 C C . LYS A 1 215 ? 19.539 -7.842 -15.079 1.00 52.22 215 LYS A C 1
ATOM 1668 O O . LYS A 1 215 ? 18.341 -7.711 -15.306 1.00 52.22 215 LYS A O 1
ATOM 1673 N N . GLY A 1 216 ? 20.480 -7.034 -15.572 1.00 42.50 216 GLY A N 1
ATOM 1674 C CA . GLY A 1 216 ? 20.237 -5.915 -16.485 1.00 42.50 216 GLY A CA 1
ATOM 1675 C C . GLY A 1 216 ? 19.974 -6.357 -17.927 1.00 42.50 216 GLY A C 1
ATOM 1676 O O . GLY A 1 216 ? 20.466 -7.399 -18.364 1.00 42.50 216 GLY A O 1
ATOM 1677 N N . ALA A 1 217 ? 19.189 -5.541 -18.631 1.00 38.91 217 ALA A N 1
ATOM 1678 C CA . ALA A 1 217 ? 19.1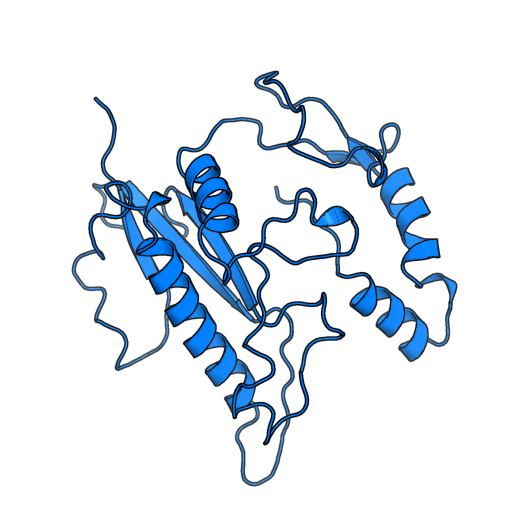04 -5.524 -20.085 1.00 38.91 217 ALA A CA 1
ATOM 1679 C C . ALA A 1 217 ? 20.416 -4.971 -20.670 1.00 38.91 217 ALA A C 1
ATOM 1681 O O . ALA A 1 217 ? 21.011 -4.069 -20.075 1.00 38.91 217 ALA A O 1
ATOM 1682 N N . ASN A 1 218 ? 20.850 -5.554 -21.792 1.00 33.19 218 ASN A N 1
ATOM 1683 C CA . ASN A 1 218 ? 21.920 -5.021 -22.642 1.00 33.19 218 ASN A CA 1
ATOM 1684 C C . ASN A 1 218 ? 21.537 -3.664 -23.234 1.00 33.19 218 ASN A C 1
ATOM 1686 O O . ASN A 1 218 ? 20.334 -3.491 -23.540 1.00 33.19 218 ASN A O 1
#

pLDDT: mean 83.8, std 16.52, range [25.66, 97.75]

InterPro domains:
  IPR012132 Glucose-methanol-choline oxidoreductase [PTHR11552] (1-100)
  IPR036188 FAD/NAD(P)-binding domain superfamily [G3DSA:3.50.50.60] (1-38)
  IPR036188 FAD/NAD(P)-binding domain superfamily [SSF51905] (1-76)

Secondary structure (DSSP, 8-state):
----PPPHHHHHHHHHHHT-GGGSHHHHHHHHHHHEEE---TT----TTSS-GGG--BSSSEEE-S-SS--TTHHHHHHHHHH-TTS---S-GGGS--BTTEE---TT-TTTTTS---SSSTTS-SEEEEEEES-SS---SSS--EEEEEEESS------SSS-TTHHHHHHHHHHHHHHHHHHTSGGGTTT---PPTT---SSSS---EEEPPPPP-